Protein AF-A0A6I6AIP7-F1 (afdb_monomer)

Organism: NCBI:txid2608982

Sequence (268 aa):
MASEVETEDVTKVEAALEALTAGKLQQGERLLQEVIANTPETYENEEAKEGGVAIKFWSMNEFMHYVSWMQDQGTERAVKWIGNAYPRAYYYLGFLCVKQQQYAQAVEYLDKGRSLEPENPKFLFEKAQALIHLGNKEGALALYDQVVETGPHVSQAELAMARRGRGFVLIEMGKLDDAEAAFHASLELDPESEIALSELKYIAHLRQGGPMVEDFESVETTGPDLSSCAICGKDYEQGVMITVEGRPLTICKRCERRLTKKWWQFWK

Nearest PDB structures (foldseek):
  6fd7-assembly1_A  TM=8.992E-01  e=6.065E-05  Homo sapiens
  7x9r-assembly1_A  TM=8.022E-01  e=3.066E-04  Listeria monocytogenes
  1ihg-assembly1_A  TM=7.608E-01  e=1.982E-03  Bos taurus
  7dhg-assembly1_C  TM=5.615E-01  e=1.002E-02  Homo sapiens
  7t6d-assembly1_A  TM=3.604E-01  e=1.484E-02  Escherichia coli

Foldseek 3Di:
DLQVLLLVLLVLQVVLVVCVVVVVPVSSLVSLVVSLVSDDPDADQWADDVQFIEGEDQDPVVVVVVVVVCVVVVHDGDYHYDHDRNLSSLLVNLVSCVVVLVLVVSLVSLVVSCVNQVLDLSSLQSNLSSCVSVVNLVSSLVSLVCNVVSDPPRDLLSVLVSLQSNLVSCVVVVVLVSSLVSLVVSCVSVVPPPSSVLSNVVSVCVVVVHDDDPDSVPPPPPDQVFDQAPPPRDTDNDWDWDADPNDIGTHHPVVVVVVVVPPPPPDD

Radius of gyration: 28.37 Å; Cα contacts (8 Å, |Δi|>4): 328; chains: 1; bounding box: 84×50×64 Å

InterPro domains:
  IPR011990 Tetratricopeptide-like helical domain superfamily [G3DSA:1.25.40.10] (11-212)
  IPR011990 Tetratricopeptide-like helical domain superfamily [SSF48452] (84-205)
  IPR019734 Tetratricopeptide repeat [PS50005] (87-120)
  IPR019734 Tetratricopeptide repeat [PS50005] (160-193)
  IPR019734 Tetratricopeptide repeat [SM00028] (87-120)
  IPR019734 Tetratricopeptide repeat [SM00028] (121-154)
  IPR019734 Tetratricopeptide repeat [SM00028] (160-193)
  IPR051685 Ycf3/AcsC/BcsC/TPR Multifunctional [PTHR44943] (84-198)

pLDDT: mean 86.5, std 13.99, range [35.62, 98.62]

Structure (mmCIF, N/CA/C/O backbone):
data_AF-A0A6I6AIP7-F1
#
_entry.id   AF-A0A6I6AIP7-F1
#
loop_
_atom_site.group_PDB
_atom_site.id
_atom_site.type_symbol
_atom_site.label_atom_id
_atom_site.label_alt_id
_atom_site.label_comp_id
_atom_site.label_asym_id
_atom_site.label_entity_id
_atom_site.label_seq_id
_atom_site.pdbx_PDB_ins_code
_atom_site.Cartn_x
_atom_site.Cartn_y
_atom_site.Cartn_z
_atom_site.occupancy
_atom_site.B_iso_or_equiv
_atom_site.auth_seq_id
_atom_site.auth_comp_id
_atom_site.auth_asym_id
_atom_site.auth_atom_id
_atom_site.pdbx_PDB_model_num
ATOM 1 N N . MET A 1 1 ? -19.444 -1.923 26.062 1.00 51.06 1 MET A N 1
ATOM 2 C CA . MET A 1 1 ? -19.317 -3.221 25.364 1.00 51.06 1 MET A CA 1
ATOM 3 C C . MET A 1 1 ? -18.640 -3.080 24.002 1.00 51.06 1 MET A C 1
ATOM 5 O O . MET A 1 1 ? -17.435 -3.255 23.991 1.00 51.06 1 MET A O 1
ATOM 9 N N . ALA A 1 2 ? -19.300 -2.697 22.894 1.00 56.09 2 ALA A N 1
ATOM 10 C CA . ALA A 1 2 ? -18.638 -2.648 21.568 1.00 56.09 2 ALA A CA 1
ATOM 11 C C . ALA A 1 2 ? -17.396 -1.724 21.512 1.00 56.09 2 ALA A C 1
ATOM 13 O O . ALA A 1 2 ? -16.334 -2.141 21.066 1.00 56.09 2 ALA A O 1
ATOM 14 N N . SER A 1 3 ? -17.480 -0.519 22.087 1.00 61.38 3 SER A N 1
ATOM 15 C CA . SER A 1 3 ? -16.349 0.425 22.125 1.00 61.38 3 SER A CA 1
ATOM 16 C C . SER A 1 3 ? -15.209 0.024 23.074 1.00 61.38 3 SER A C 1
ATOM 18 O O . SER A 1 3 ? -14.098 0.526 22.943 1.00 61.38 3 SER A O 1
ATOM 20 N N . GLU A 1 4 ? -15.477 -0.826 24.071 1.00 68.75 4 GLU A N 1
ATOM 21 C CA . GLU A 1 4 ? -14.443 -1.325 24.997 1.00 68.75 4 GLU A CA 1
ATOM 22 C C . GLU A 1 4 ? -13.646 -2.460 24.352 1.00 68.75 4 GLU A C 1
ATOM 24 O O . GLU A 1 4 ? -12.425 -2.471 24.465 1.00 68.75 4 GLU A O 1
ATOM 29 N N . VAL A 1 5 ? -14.327 -3.348 23.617 1.00 72.56 5 VAL A N 1
ATOM 30 C CA . VAL A 1 5 ? -13.692 -4.424 22.840 1.00 72.56 5 VAL A CA 1
ATOM 31 C C . VAL A 1 5 ? -12.756 -3.838 21.785 1.00 72.56 5 VAL A C 1
ATOM 33 O O . VAL A 1 5 ? -11.592 -4.219 21.725 1.00 72.56 5 VAL A O 1
ATOM 36 N N . GLU A 1 6 ? -13.208 -2.835 21.028 1.00 80.62 6 GLU A N 1
ATOM 37 C CA . GLU A 1 6 ? -12.361 -2.209 20.008 1.00 80.62 6 GLU A CA 1
ATOM 38 C C . GLU A 1 6 ? -11.153 -1.480 20.623 1.00 80.62 6 GLU A C 1
ATOM 40 O O . GLU A 1 6 ? -10.069 -1.496 20.051 1.00 80.62 6 GLU A O 1
ATOM 45 N N . THR A 1 7 ? -11.278 -0.917 21.831 1.00 85.00 7 THR A N 1
ATOM 46 C CA . THR A 1 7 ? -10.133 -0.311 22.544 1.00 85.00 7 THR A CA 1
ATOM 47 C C . THR A 1 7 ? -9.079 -1.362 22.931 1.00 85.00 7 THR A C 1
ATOM 49 O O . THR A 1 7 ? -7.874 -1.114 22.822 1.00 85.00 7 THR A O 1
ATOM 52 N N . GLU A 1 8 ? -9.512 -2.551 23.361 1.00 91.31 8 GLU A N 1
ATOM 53 C CA . GLU A 1 8 ? -8.609 -3.679 23.616 1.00 91.31 8 GLU A CA 1
ATOM 54 C C . GLU A 1 8 ? -7.936 -4.156 22.320 1.00 91.31 8 GLU A C 1
ATOM 56 O O . GLU A 1 8 ? -6.722 -4.370 22.289 1.00 91.31 8 GLU A O 1
ATOM 61 N N . ASP A 1 9 ? -8.699 -4.259 21.231 1.00 95.25 9 ASP A N 1
ATOM 62 C CA . ASP A 1 9 ? -8.183 -4.663 19.925 1.00 95.25 9 ASP A CA 1
ATOM 63 C C . ASP A 1 9 ? -7.184 -3.641 19.353 1.00 95.25 9 ASP A C 1
ATOM 65 O O . ASP A 1 9 ? -6.172 -4.043 18.779 1.00 95.25 9 ASP A O 1
ATOM 69 N N . VAL A 1 10 ? -7.368 -2.334 19.588 1.00 93.31 10 VAL A N 1
ATOM 70 C CA . VAL A 1 10 ? -6.353 -1.309 19.262 1.00 93.31 10 VAL A CA 1
ATOM 71 C C . VAL A 1 10 ? -5.034 -1.606 19.972 1.00 93.31 10 VAL A C 1
ATOM 73 O O . VAL A 1 10 ? -3.976 -1.577 19.344 1.00 93.31 10 VAL A O 1
ATOM 76 N N . THR A 1 11 ? -5.097 -1.948 21.260 1.00 94.88 11 THR A N 1
ATOM 77 C CA . THR A 1 11 ? -3.902 -2.261 22.059 1.00 94.88 11 THR A CA 1
ATOM 78 C C . THR A 1 11 ? -3.220 -3.533 21.541 1.00 94.88 11 THR A C 1
ATOM 80 O O . THR A 1 11 ? -1.993 -3.606 21.475 1.00 94.88 11 THR A O 1
ATOM 83 N N . LYS A 1 12 ? -3.998 -4.534 21.104 1.00 96.81 12 LYS A N 1
ATOM 84 C CA . LYS A 1 12 ? -3.463 -5.745 20.456 1.00 96.81 12 LYS A CA 1
ATOM 85 C C . LYS A 1 12 ? -2.794 -5.444 19.121 1.00 96.81 12 LYS A C 1
ATOM 87 O O . LYS A 1 12 ? -1.742 -6.019 18.853 1.00 96.81 12 LYS A O 1
ATOM 92 N N . VAL A 1 13 ? -3.357 -4.547 18.307 1.00 97.00 13 VAL A N 1
ATOM 93 C CA . VAL A 1 13 ? -2.709 -4.094 17.066 1.00 97.00 13 VAL A CA 1
ATOM 94 C C . VAL A 1 13 ? -1.366 -3.441 17.386 1.00 97.00 13 VAL A C 1
ATOM 96 O O . VAL A 1 13 ? -0.369 -3.790 16.766 1.00 97.00 13 VAL A O 1
ATOM 99 N N . GLU A 1 14 ? -1.294 -2.550 18.375 1.00 95.50 14 GLU A N 1
ATOM 100 C CA . GLU A 1 14 ? -0.032 -1.910 18.779 1.00 95.50 14 GLU A CA 1
ATOM 101 C C . GLU A 1 14 ? 1.010 -2.935 19.250 1.00 95.50 14 GLU A C 1
ATOM 103 O O . GLU A 1 14 ? 2.129 -2.960 18.733 1.00 95.50 14 GLU A O 1
ATOM 108 N N . ALA A 1 15 ? 0.618 -3.862 20.128 1.00 97.50 15 ALA A N 1
ATOM 109 C CA . ALA A 1 15 ? 1.482 -4.951 20.580 1.00 97.50 15 ALA A CA 1
ATOM 110 C C . ALA A 1 15 ? 1.930 -5.872 19.428 1.00 97.50 15 ALA A C 1
ATOM 112 O O . ALA A 1 15 ? 3.054 -6.383 19.430 1.00 97.50 15 ALA A O 1
ATOM 113 N N . ALA A 1 16 ? 1.073 -6.085 18.424 1.00 97.56 16 ALA A N 1
ATOM 114 C CA . ALA A 1 16 ? 1.438 -6.829 17.229 1.00 97.56 16 ALA A CA 1
ATOM 115 C C . ALA A 1 16 ? 2.532 -6.105 16.439 1.00 97.56 16 ALA A C 1
ATOM 117 O O . ALA A 1 16 ? 3.516 -6.733 16.055 1.00 97.56 16 ALA A O 1
ATOM 118 N N . LEU A 1 17 ? 2.412 -4.790 16.245 1.00 94.50 17 LEU A N 1
ATOM 119 C CA . LEU A 1 17 ? 3.420 -3.989 15.545 1.00 94.50 17 LEU A CA 1
ATOM 120 C C . LEU A 1 17 ? 4.759 -3.958 16.286 1.00 94.50 17 LEU A C 1
ATOM 122 O O . LEU A 1 17 ? 5.812 -4.075 15.657 1.00 94.50 17 LEU A O 1
ATOM 126 N N . GLU A 1 18 ? 4.743 -3.875 17.614 1.00 97.00 18 GLU A N 1
ATOM 127 C CA . GLU A 1 18 ? 5.951 -4.017 18.434 1.00 97.00 18 GLU A CA 1
ATOM 128 C C . GLU A 1 18 ? 6.598 -5.399 18.262 1.00 97.00 18 GLU A C 1
ATOM 130 O O . GLU A 1 18 ? 7.815 -5.518 18.111 1.00 97.00 18 GLU A O 1
ATOM 135 N N . ALA A 1 19 ? 5.795 -6.465 18.226 1.00 96.12 19 ALA A N 1
ATOM 136 C CA . ALA A 1 19 ? 6.303 -7.808 17.976 1.00 96.12 19 ALA A CA 1
ATOM 137 C C . ALA A 1 19 ? 6.919 -7.932 16.571 1.00 96.12 19 ALA A C 1
ATOM 139 O O . ALA A 1 19 ? 8.004 -8.502 16.433 1.00 96.12 19 ALA A O 1
ATOM 140 N N . LEU A 1 20 ? 6.273 -7.370 15.543 1.00 91.94 20 LEU A N 1
ATOM 141 C CA . LEU A 1 20 ? 6.773 -7.381 14.165 1.00 91.94 20 LEU A CA 1
ATOM 142 C C . LEU A 1 20 ? 8.091 -6.607 14.027 1.00 91.94 20 LEU A C 1
ATOM 144 O O . LEU A 1 20 ? 9.026 -7.120 13.414 1.00 91.94 20 LEU A O 1
ATOM 148 N N . THR A 1 21 ? 8.208 -5.424 14.639 1.00 92.31 21 THR A N 1
ATOM 149 C CA . THR A 1 21 ? 9.461 -4.643 14.621 1.00 92.31 21 THR A CA 1
ATOM 150 C C . THR A 1 21 ? 10.587 -5.340 15.387 1.00 92.31 21 THR A C 1
ATOM 152 O O . THR A 1 21 ? 11.745 -5.258 14.986 1.00 92.31 21 THR A O 1
ATOM 155 N N . ALA A 1 22 ? 10.257 -6.114 16.424 1.00 94.38 22 ALA A N 1
ATOM 156 C CA . ALA A 1 22 ? 11.197 -6.981 17.133 1.00 94.38 22 ALA A CA 1
ATOM 157 C C . ALA A 1 22 ? 11.524 -8.300 16.394 1.00 94.38 22 ALA A C 1
ATOM 159 O O . ALA A 1 22 ? 12.192 -9.167 16.963 1.00 94.38 22 ALA A O 1
ATOM 160 N N . GLY A 1 23 ? 11.033 -8.498 15.164 1.00 92.75 23 GLY A N 1
ATOM 161 C CA . GLY A 1 23 ? 11.257 -9.707 14.362 1.00 92.75 23 GLY A CA 1
ATOM 162 C C . GLY A 1 23 ? 10.454 -10.934 14.811 1.00 92.75 23 GLY A C 1
ATOM 163 O O . GLY A 1 23 ? 10.653 -12.034 14.297 1.00 92.75 23 GLY A O 1
ATOM 164 N N . LYS A 1 24 ? 9.521 -10.781 15.756 1.00 95.19 24 LYS A N 1
ATOM 165 C CA . LYS A 1 24 ? 8.668 -11.860 16.277 1.00 95.19 24 LYS A CA 1
ATOM 166 C C . LYS A 1 24 ? 7.425 -12.031 15.399 1.00 95.19 24 LYS A C 1
ATOM 168 O O . LYS A 1 24 ? 6.298 -11.827 15.851 1.00 95.19 24 LYS A O 1
ATOM 173 N N . LEU A 1 25 ? 7.641 -12.423 14.142 1.00 93.06 25 LEU A N 1
ATOM 174 C CA . LEU A 1 25 ? 6.604 -12.466 13.100 1.00 93.06 25 LEU A CA 1
ATOM 175 C C . LEU A 1 25 ? 5.364 -13.272 13.510 1.00 93.06 25 LEU A C 1
ATOM 177 O O . LEU A 1 25 ? 4.253 -12.760 13.450 1.00 93.06 25 LEU A O 1
ATOM 181 N N . GLN A 1 26 ? 5.560 -14.486 14.028 1.00 94.75 26 GLN A N 1
ATOM 182 C CA . GLN A 1 26 ? 4.470 -15.381 14.443 1.00 94.75 26 GLN A CA 1
ATOM 183 C C . GLN A 1 26 ? 3.632 -14.803 15.591 1.00 94.75 26 GLN A C 1
ATOM 185 O O . GLN A 1 26 ? 2.420 -14.991 15.640 1.00 94.75 26 GLN A O 1
ATOM 190 N N . GLN A 1 27 ? 4.275 -14.096 16.528 1.00 96.94 27 GLN A N 1
ATOM 191 C CA . GLN A 1 27 ? 3.570 -13.452 17.633 1.00 96.94 27 GLN A CA 1
ATOM 192 C C . GLN A 1 27 ? 2.712 -12.291 17.120 1.00 96.94 27 GLN A C 1
ATOM 194 O O . GLN A 1 27 ? 1.554 -12.184 17.518 1.00 96.94 27 GLN A O 1
ATOM 199 N N . GLY A 1 28 ? 3.276 -11.448 16.248 1.00 97.19 28 GLY A N 1
ATOM 200 C CA . GLY A 1 28 ? 2.551 -10.338 15.632 1.00 97.19 28 GLY A CA 1
ATOM 201 C C . GLY A 1 28 ? 1.367 -10.827 14.802 1.00 97.19 28 GLY A C 1
ATOM 202 O O . GLY A 1 28 ? 0.249 -10.366 15.005 1.00 97.19 28 GLY A O 1
ATOM 203 N N . GLU A 1 29 ? 1.581 -11.825 13.944 1.00 97.44 29 GLU A N 1
ATOM 204 C CA . GLU A 1 29 ? 0.527 -12.426 13.122 1.00 97.44 29 GLU A CA 1
ATOM 205 C C . GLU A 1 29 ? -0.630 -12.965 13.966 1.00 97.44 29 GLU A C 1
ATOM 207 O O . GLU A 1 29 ? -1.786 -12.647 13.697 1.00 97.44 29 GLU A O 1
ATOM 212 N N . ARG A 1 30 ? -0.328 -13.724 15.029 1.00 98.25 30 ARG A N 1
ATOM 213 C CA . ARG A 1 30 ? -1.352 -14.280 15.922 1.00 98.25 30 ARG A CA 1
ATOM 214 C C . ARG A 1 30 ? -2.207 -13.184 16.560 1.00 98.25 30 ARG A C 1
ATOM 216 O O . ARG A 1 30 ? -3.425 -13.307 16.586 1.00 98.25 30 ARG A O 1
ATOM 223 N N . LEU A 1 31 ? -1.583 -12.111 17.050 1.00 98.31 31 LEU A N 1
ATOM 224 C CA . LEU A 1 31 ? -2.308 -10.985 17.648 1.00 98.31 31 LEU A CA 1
ATOM 225 C C . LEU A 1 31 ? -3.230 -10.300 16.628 1.00 98.31 31 LEU A C 1
ATOM 227 O O . LEU A 1 31 ? -4.370 -9.982 16.952 1.00 98.31 31 LEU A O 1
ATOM 231 N N . LEU A 1 32 ? -2.775 -10.121 15.386 1.00 98.38 32 LEU A N 1
ATOM 232 C CA . LEU A 1 32 ? -3.609 -9.549 14.325 1.00 98.38 32 LEU A CA 1
ATOM 233 C C . LEU A 1 32 ? -4.766 -10.486 13.940 1.00 98.38 32 LEU A C 1
ATOM 235 O O . LEU A 1 32 ? -5.872 -10.012 13.693 1.00 98.38 32 LEU A O 1
ATOM 239 N N . GLN A 1 33 ? -4.536 -11.804 13.926 1.00 98.25 33 GLN A N 1
ATOM 240 C CA . GLN A 1 33 ? -5.580 -12.809 13.693 1.00 98.25 33 GLN A CA 1
ATOM 241 C C . GLN A 1 33 ? -6.664 -12.781 14.780 1.00 98.25 33 GLN A C 1
ATOM 243 O O . GLN A 1 33 ? -7.849 -12.860 14.461 1.00 98.25 33 GLN A O 1
ATOM 248 N N . GLU A 1 34 ? -6.272 -12.623 16.048 1.00 97.88 34 GLU A N 1
ATOM 249 C CA . GLU A 1 34 ? -7.209 -12.443 17.164 1.00 97.88 34 GLU A CA 1
ATOM 250 C C . GLU A 1 34 ? -8.066 -11.180 16.978 1.00 97.88 34 GLU A C 1
ATOM 252 O O . GLU A 1 34 ? -9.276 -11.231 17.184 1.00 97.88 34 GLU A O 1
ATOM 257 N N . VAL A 1 35 ? -7.469 -10.072 16.521 1.00 97.88 35 VAL A N 1
ATOM 258 C CA . VAL A 1 35 ? -8.199 -8.820 16.258 1.00 97.88 35 VAL A CA 1
ATOM 259 C C . VAL A 1 35 ? -9.205 -8.982 15.121 1.00 97.88 35 VAL A C 1
ATOM 261 O O . VAL A 1 35 ? -10.365 -8.609 15.276 1.00 97.88 35 VAL A O 1
ATOM 264 N N . ILE A 1 36 ? -8.816 -9.564 13.979 1.00 97.38 36 ILE A N 1
ATOM 265 C CA . ILE A 1 36 ? -9.767 -9.716 12.865 1.00 97.38 36 ILE A CA 1
ATOM 266 C C . ILE A 1 36 ? -10.889 -10.713 13.182 1.00 97.38 36 ILE A C 1
ATOM 268 O O . ILE A 1 36 ? -11.978 -10.578 12.627 1.00 97.38 36 ILE A O 1
ATOM 272 N N . ALA A 1 37 ? -10.668 -11.670 14.090 1.00 96.62 37 ALA A N 1
ATOM 273 C CA . ALA A 1 37 ? -11.719 -12.567 14.571 1.00 96.62 37 ALA A CA 1
ATOM 274 C C . ALA A 1 37 ? -12.807 -11.825 15.370 1.00 96.62 37 ALA A C 1
ATOM 276 O O . ALA A 1 37 ? -13.944 -12.291 15.421 1.00 96.62 37 ALA A O 1
ATOM 277 N N . ASN A 1 38 ? -12.474 -10.658 15.930 1.00 95.44 38 ASN A N 1
ATOM 278 C CA . ASN A 1 38 ? -13.399 -9.770 16.631 1.00 95.44 38 ASN A CA 1
ATOM 279 C C . ASN A 1 38 ? -14.050 -8.723 15.710 1.00 95.44 38 ASN A C 1
ATOM 281 O O . ASN A 1 38 ? -14.807 -7.887 16.202 1.00 95.44 38 ASN A O 1
ATOM 285 N N . THR A 1 39 ? -13.777 -8.743 14.395 1.00 94.81 39 THR A N 1
ATOM 286 C CA . THR A 1 39 ? -14.377 -7.778 13.455 1.00 94.81 39 THR A CA 1
ATOM 287 C C . THR A 1 39 ? -15.907 -7.867 13.542 1.00 94.81 39 THR A C 1
ATOM 289 O O . THR A 1 39 ? -16.455 -8.957 13.342 1.00 94.81 39 THR A O 1
ATOM 292 N N . PRO A 1 40 ? -16.619 -6.761 13.822 1.00 91.38 40 PRO A N 1
ATOM 293 C CA . PRO A 1 40 ? -18.071 -6.781 13.918 1.00 91.38 40 PRO A CA 1
ATOM 294 C C . PRO A 1 40 ? -18.710 -7.047 12.549 1.00 91.38 40 PRO A C 1
ATOM 296 O O . PRO A 1 40 ? -18.167 -6.672 11.512 1.00 91.38 40 PRO A O 1
ATOM 299 N N . GLU A 1 41 ? -19.895 -7.664 12.547 1.00 88.38 41 GLU A N 1
ATOM 300 C CA . GLU A 1 41 ? -20.664 -7.927 11.318 1.00 88.38 41 GLU A CA 1
ATOM 301 C C . GLU A 1 41 ? -21.031 -6.627 10.584 1.00 88.38 41 GLU A C 1
ATOM 303 O O . GLU A 1 41 ? -20.989 -6.558 9.358 1.00 88.38 41 GLU A O 1
ATOM 308 N N . THR A 1 42 ? -21.335 -5.577 11.349 1.00 89.00 42 THR A N 1
ATOM 309 C CA . THR A 1 42 ? -21.530 -4.212 10.857 1.00 89.00 42 THR A CA 1
ATOM 310 C C . THR A 1 42 ? -20.415 -3.324 11.391 1.00 89.00 42 THR A C 1
ATOM 312 O O . THR A 1 42 ? -20.272 -3.178 12.607 1.00 89.00 42 THR A O 1
ATOM 315 N N . TYR A 1 43 ? -19.644 -2.717 10.492 1.00 89.75 43 TYR A N 1
ATOM 316 C CA . TYR A 1 43 ? -18.554 -1.814 10.836 1.00 89.75 43 TYR A CA 1
ATOM 317 C C . TYR A 1 43 ? -18.865 -0.397 10.354 1.00 89.75 43 TYR A C 1
ATOM 319 O O . TYR A 1 43 ? -19.165 -0.184 9.181 1.00 89.75 43 TYR A O 1
ATOM 327 N N . GLU A 1 44 ? -18.763 0.565 11.267 1.00 88.69 44 GLU A N 1
ATOM 328 C CA . GLU A 1 44 ? -18.896 1.991 10.980 1.00 88.69 44 GLU A CA 1
ATOM 329 C C . GLU A 1 44 ? -17.617 2.708 11.423 1.00 88.69 44 GLU A C 1
ATOM 331 O O . GLU A 1 44 ? -17.116 2.484 12.532 1.00 88.69 44 GLU A O 1
ATOM 336 N N . ASN A 1 45 ? -17.081 3.564 10.547 1.00 88.00 45 ASN A N 1
ATOM 337 C CA . ASN A 1 45 ? -15.889 4.367 10.836 1.00 88.00 45 ASN A CA 1
ATOM 338 C C . ASN A 1 45 ? -16.196 5.550 11.777 1.00 88.00 45 ASN A C 1
ATOM 340 O O . ASN A 1 45 ? -15.321 6.061 12.478 1.00 88.00 45 ASN A O 1
ATOM 344 N N . GLU A 1 46 ? -17.459 5.971 11.804 1.00 88.81 46 GLU A N 1
ATOM 345 C CA . GLU A 1 46 ? -17.976 7.042 12.643 1.00 88.81 46 GLU A CA 1
ATOM 346 C C . GLU A 1 46 ? -19.157 6.529 13.467 1.00 88.81 46 GLU A C 1
ATOM 348 O O . GLU A 1 46 ? -20.094 5.954 12.928 1.00 88.81 46 GLU A O 1
ATOM 353 N N . GLU A 1 47 ? -19.136 6.789 14.772 1.00 88.00 47 GLU A N 1
ATOM 354 C CA . GLU A 1 47 ? -20.204 6.422 15.697 1.00 88.00 47 GLU A CA 1
ATOM 355 C C . GLU A 1 47 ? -20.771 7.667 16.386 1.00 88.00 47 GLU A C 1
ATOM 357 O O . GLU A 1 47 ? -20.035 8.462 16.985 1.00 88.00 47 GLU A O 1
ATOM 362 N N . ALA A 1 48 ? -22.099 7.803 16.398 1.00 86.69 48 ALA A N 1
ATOM 363 C CA . ALA A 1 48 ? -22.770 8.834 17.182 1.00 86.69 48 ALA A CA 1
ATOM 364 C C . ALA A 1 48 ? -22.514 8.642 18.689 1.00 86.69 48 ALA A C 1
ATOM 366 O O . ALA A 1 48 ? -22.658 7.540 19.227 1.00 86.69 48 ALA A O 1
ATOM 367 N N . LYS A 1 49 ? -22.157 9.724 19.392 1.00 83.12 49 LYS A N 1
ATOM 368 C CA . LYS A 1 49 ? -21.995 9.749 20.855 1.00 83.12 49 LYS A CA 1
ATOM 369 C C . LYS A 1 49 ? -22.733 10.952 21.441 1.00 83.12 49 LYS A C 1
ATOM 371 O O . LYS A 1 49 ? -23.056 11.910 20.743 1.00 83.12 49 LYS A O 1
ATOM 376 N N . GLU A 1 50 ? -23.009 10.916 22.739 1.00 81.25 50 GLU A N 1
ATOM 377 C CA . GLU A 1 50 ? -23.653 12.044 23.413 1.00 81.25 50 GLU A CA 1
ATOM 378 C C . GLU A 1 50 ? -22.765 13.298 23.312 1.00 81.25 50 GLU A C 1
ATOM 380 O O . GLU A 1 50 ? -21.612 13.292 23.741 1.00 81.25 50 GLU A O 1
ATOM 385 N N . GLY A 1 51 ? -23.288 14.356 22.683 1.00 82.44 51 GLY A N 1
ATOM 386 C CA . GLY A 1 51 ? -22.578 15.623 22.488 1.00 82.44 51 GLY A CA 1
ATOM 387 C C . GLY A 1 51 ? -21.591 15.671 21.314 1.00 82.44 51 GLY A C 1
ATOM 388 O O . GLY A 1 51 ? -20.908 16.681 21.178 1.00 82.44 51 GLY A O 1
ATOM 389 N N . GLY A 1 52 ? -21.505 14.642 20.459 1.00 88.38 52 GLY A N 1
ATOM 390 C CA . GLY A 1 52 ? -20.577 14.635 19.324 1.00 88.38 52 GLY A CA 1
ATOM 391 C C . GLY A 1 52 ? -20.506 13.301 18.585 1.00 88.38 52 GLY A C 1
ATOM 392 O O . GLY A 1 52 ? -21.498 12.586 18.457 1.00 88.38 52 GLY A O 1
ATOM 393 N N . VAL A 1 53 ? -19.316 12.953 18.102 1.00 90.62 53 VAL A N 1
ATOM 394 C CA . VAL A 1 53 ? -19.038 11.646 17.492 1.00 90.62 53 VAL A CA 1
ATOM 395 C C . VAL A 1 53 ? -17.720 11.068 17.937 1.00 90.62 53 VAL A C 1
ATOM 397 O O . VAL A 1 53 ? -16.814 11.788 18.350 1.00 90.62 53 VAL A O 1
ATOM 400 N N . ALA A 1 54 ? -17.613 9.754 17.815 1.00 89.25 54 ALA A N 1
ATOM 401 C CA . ALA A 1 54 ? -16.337 9.080 17.790 1.00 89.25 54 ALA A CA 1
ATOM 402 C C . ALA A 1 54 ? -15.980 8.721 16.347 1.00 89.25 54 ALA A C 1
ATOM 404 O O . ALA A 1 54 ? -16.798 8.122 15.657 1.00 89.25 54 ALA A O 1
ATOM 405 N N . ILE A 1 55 ? -14.779 9.086 15.906 1.00 89.88 55 ILE A N 1
ATOM 406 C CA . ILE A 1 55 ? -14.269 8.732 14.577 1.00 89.88 55 ILE A CA 1
ATOM 407 C C . ILE A 1 55 ? -12.995 7.918 14.760 1.00 89.88 55 ILE A C 1
ATOM 409 O O . ILE A 1 55 ? -12.158 8.224 15.624 1.00 89.88 55 ILE A O 1
ATOM 413 N N . LYS A 1 56 ? -12.882 6.855 13.969 1.00 91.25 56 LYS A N 1
ATOM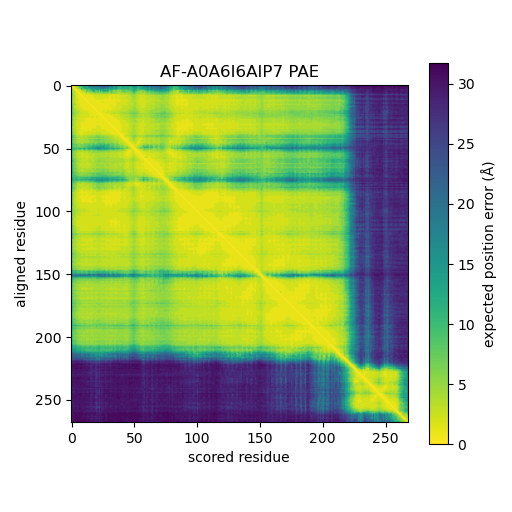 414 C CA . LYS A 1 56 ? -11.768 5.919 14.018 1.00 91.25 56 LYS A CA 1
ATOM 415 C C . LYS A 1 56 ? -10.669 6.397 13.072 1.00 91.25 56 LYS A C 1
ATOM 417 O O . LYS A 1 56 ? -10.922 6.689 11.912 1.00 91.25 56 LYS A O 1
ATOM 422 N N . PHE A 1 57 ? -9.448 6.491 13.589 1.00 89.38 57 PHE A N 1
ATOM 423 C CA . PHE A 1 57 ? -8.269 6.931 12.839 1.00 89.38 57 PHE A CA 1
ATOM 424 C C . PHE A 1 57 ? -7.116 5.950 13.037 1.00 89.38 57 PHE A C 1
ATOM 426 O O . PHE A 1 57 ? -6.987 5.318 14.093 1.00 89.38 57 PHE A O 1
ATOM 433 N N . TRP A 1 58 ? -6.232 5.843 12.048 1.00 88.81 58 TRP A N 1
ATOM 434 C CA . TRP A 1 58 ? -5.072 4.955 12.119 1.00 88.81 58 TRP A CA 1
ATOM 435 C C . TRP A 1 58 ? -3.976 5.498 13.019 1.00 88.81 58 TRP A C 1
ATOM 437 O O . TRP A 1 58 ? -3.182 4.733 13.571 1.00 88.81 58 TRP A O 1
ATOM 447 N N . SER A 1 59 ? -3.919 6.821 13.152 1.00 84.88 59 SER A N 1
ATOM 448 C CA . SER A 1 59 ? -2.906 7.512 13.934 1.00 84.88 59 SER A CA 1
ATOM 449 C C . SER A 1 59 ? -3.419 8.838 14.481 1.00 84.88 59 SER A C 1
ATOM 451 O O . SER A 1 59 ? -4.341 9.445 13.937 1.00 84.88 59 SER A O 1
ATOM 453 N N . MET A 1 60 ? -2.741 9.334 15.516 1.00 83.94 60 MET A N 1
ATOM 454 C CA . MET A 1 60 ? -2.951 10.696 16.008 1.00 83.94 60 MET A CA 1
ATOM 455 C C . MET A 1 60 ? -2.719 11.739 14.905 1.00 83.94 60 MET A C 1
ATOM 457 O O . MET A 1 60 ? -3.430 12.731 14.848 1.00 83.94 60 MET A O 1
ATOM 461 N N . ASN A 1 61 ? -1.747 11.523 14.013 1.00 83.62 61 ASN A N 1
ATOM 462 C CA . ASN A 1 61 ? -1.449 12.475 12.945 1.00 83.62 61 ASN A CA 1
ATOM 463 C C . ASN A 1 61 ? -2.647 12.670 12.004 1.00 83.62 61 ASN A C 1
ATOM 465 O O . ASN A 1 61 ? -3.020 13.795 11.692 1.00 83.62 61 ASN A O 1
ATOM 469 N N . GLU A 1 62 ? -3.286 11.572 11.605 1.00 83.56 62 GLU A N 1
ATOM 470 C CA . GLU A 1 62 ? -4.495 11.596 10.779 1.00 83.56 62 GLU A CA 1
ATOM 471 C C . GLU A 1 62 ? -5.650 12.325 11.480 1.00 83.56 62 GLU A C 1
ATOM 473 O O . GLU A 1 62 ? -6.280 13.200 10.887 1.00 83.56 62 GLU A O 1
ATOM 478 N N . PHE A 1 63 ? -5.852 12.055 12.775 1.00 87.56 63 PHE A N 1
ATOM 479 C CA . PHE A 1 63 ? -6.827 12.784 13.585 1.00 87.56 63 PHE A CA 1
ATOM 480 C C . PHE A 1 63 ? -6.533 14.293 13.621 1.00 87.56 63 PHE A C 1
ATOM 482 O O . PHE A 1 63 ? -7.443 15.103 13.453 1.00 87.56 63 PHE A O 1
ATOM 489 N N . MET A 1 64 ? -5.268 14.690 13.787 1.00 86.19 64 MET A N 1
ATOM 490 C CA . MET A 1 64 ? -4.878 16.104 13.796 1.00 86.19 64 MET A CA 1
ATOM 491 C C . MET A 1 64 ? -5.124 16.783 12.442 1.00 86.19 64 MET A C 1
AT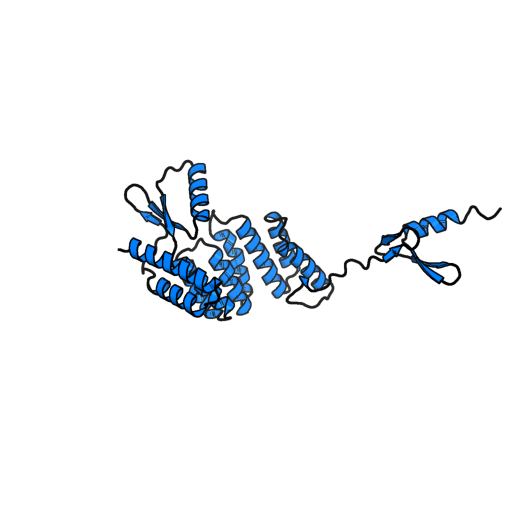OM 493 O O . MET A 1 64 ? -5.600 17.919 12.416 1.00 86.19 64 MET A O 1
ATOM 497 N N . HIS A 1 65 ? -4.862 16.100 11.323 1.00 82.44 65 HIS A N 1
ATOM 498 C CA . HIS A 1 65 ? -5.201 16.613 9.992 1.00 82.44 65 HIS A CA 1
ATOM 499 C C . HIS A 1 65 ? -6.708 16.791 9.816 1.00 82.44 65 HIS A C 1
ATOM 501 O O . HIS A 1 65 ? -7.145 17.826 9.315 1.00 82.44 65 HIS A O 1
ATOM 507 N N . TYR A 1 66 ? -7.502 15.825 10.276 1.00 84.69 66 TYR A N 1
ATOM 508 C CA . TYR A 1 66 ? -8.956 15.917 10.242 1.00 84.69 66 TYR A CA 1
ATOM 509 C C . TYR A 1 66 ? -9.480 17.101 11.075 1.00 84.69 66 TYR A C 1
ATOM 511 O O . TYR A 1 66 ? -10.315 17.870 10.600 1.00 84.69 66 TYR A O 1
ATOM 519 N N . VAL A 1 67 ? -8.943 17.314 12.283 1.00 86.31 67 VAL A N 1
ATOM 520 C CA . VAL A 1 67 ? -9.293 18.471 13.126 1.00 86.31 67 VAL A CA 1
ATOM 521 C C . VAL A 1 67 ? -8.908 19.794 12.455 1.00 86.31 67 VAL A C 1
ATOM 523 O O . VAL A 1 67 ? -9.706 20.729 12.475 1.00 86.31 67 VAL A O 1
ATOM 526 N N . SER A 1 68 ? -7.728 19.877 11.832 1.00 85.81 68 SER A N 1
ATOM 527 C CA . SER A 1 68 ? -7.305 21.065 11.072 1.00 85.81 68 SER A CA 1
ATOM 528 C C . SER A 1 68 ? -8.257 21.353 9.911 1.00 85.81 68 SER A C 1
ATOM 530 O O . SER A 1 68 ? -8.728 22.477 9.766 1.00 85.81 68 SER A O 1
ATOM 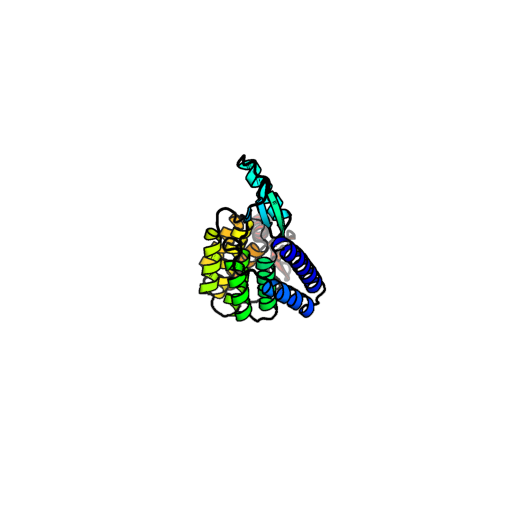532 N N . TRP A 1 69 ? -8.594 20.331 9.120 1.00 85.81 69 TRP A N 1
ATOM 533 C CA . TRP A 1 69 ? -9.543 20.462 8.016 1.00 85.81 69 TRP A CA 1
ATOM 534 C C . TRP A 1 69 ? -10.915 20.945 8.506 1.00 85.81 69 TRP A C 1
ATOM 536 O O . TRP A 1 69 ? -11.481 21.867 7.924 1.00 85.81 69 TRP A O 1
ATOM 546 N N . MET A 1 70 ? -11.434 20.389 9.606 1.00 87.12 70 MET A N 1
ATOM 547 C CA . MET A 1 70 ? -12.703 20.841 10.184 1.00 87.12 70 MET A CA 1
ATOM 548 C C . MET A 1 70 ? -12.679 22.323 10.574 1.00 87.12 70 MET A C 1
ATOM 550 O O . MET A 1 70 ? -13.659 23.031 10.334 1.00 87.12 70 MET A O 1
ATOM 554 N N . GLN A 1 71 ? -11.575 22.785 11.171 1.00 85.81 71 GLN A N 1
ATOM 555 C CA . GLN A 1 71 ? -11.392 24.188 11.544 1.00 85.81 71 GLN A CA 1
ATOM 556 C C . GLN A 1 71 ? -11.398 25.094 10.309 1.00 85.81 71 GLN A C 1
ATOM 558 O O . GLN A 1 71 ? -12.094 26.108 10.311 1.00 85.81 71 GLN A O 1
ATOM 563 N N . ASP A 1 72 ? -10.708 24.695 9.237 1.00 87.56 72 ASP A N 1
ATOM 564 C CA . ASP A 1 72 ? -10.677 25.438 7.971 1.00 87.56 72 ASP A CA 1
ATOM 565 C C . ASP A 1 72 ? -12.062 25.528 7.311 1.00 87.56 72 ASP A C 1
ATOM 567 O O . ASP A 1 72 ? -12.404 26.543 6.705 1.00 87.56 72 ASP A O 1
ATOM 571 N N . GLN A 1 73 ? -12.891 24.488 7.462 1.00 86.69 73 GLN A N 1
ATOM 572 C CA . GLN A 1 73 ? -14.283 24.486 6.997 1.00 86.69 73 GLN A CA 1
ATOM 573 C C . GLN A 1 73 ? -15.245 25.244 7.933 1.00 86.69 73 GLN A C 1
ATOM 575 O O . GLN A 1 73 ? -16.440 25.320 7.646 1.00 86.69 73 GLN A O 1
ATOM 580 N N . GLY A 1 74 ? -14.774 25.769 9.071 1.00 87.88 74 GLY A N 1
ATOM 581 C CA . GLY A 1 74 ? -15.623 26.411 10.080 1.00 87.88 74 GLY A CA 1
ATOM 582 C C . GLY A 1 74 ? -16.629 25.454 10.732 1.00 87.88 74 GLY A C 1
ATOM 583 O O . GLY A 1 74 ? -17.693 25.883 11.175 1.00 87.88 74 GLY A O 1
ATOM 584 N N . THR A 1 75 ? -16.329 24.152 10.754 1.00 84.12 75 THR A N 1
ATOM 585 C CA . THR A 1 75 ? -17.212 23.128 11.322 1.00 84.12 75 THR A CA 1
ATOM 586 C C . THR A 1 75 ? -16.897 22.921 12.800 1.00 84.12 75 THR A C 1
ATOM 588 O O . THR A 1 75 ? -15.826 22.436 13.159 1.00 84.12 75 THR A O 1
ATOM 591 N N . GLU A 1 76 ? -17.858 23.220 13.673 1.00 79.44 76 GLU A N 1
ATOM 592 C CA . GLU A 1 76 ? -17.753 22.952 15.109 1.00 79.44 76 GLU A CA 1
ATOM 593 C C . GLU A 1 76 ? -18.482 21.652 15.460 1.00 79.44 76 GLU A C 1
ATOM 595 O O . GLU A 1 76 ? -19.707 21.599 15.581 1.00 79.44 76 GLU A O 1
ATOM 600 N N . ARG A 1 77 ? -17.713 20.572 15.618 1.00 86.25 77 ARG A N 1
ATOM 601 C CA . ARG A 1 77 ? -18.209 19.262 16.054 1.00 86.25 77 ARG A CA 1
ATOM 602 C C . ARG A 1 77 ? -17.266 18.685 17.102 1.00 86.25 77 ARG A C 1
ATOM 604 O O . ARG A 1 77 ? -16.056 18.668 16.899 1.00 86.25 77 ARG A O 1
ATOM 611 N N . ALA A 1 78 ? -17.802 18.180 18.212 1.00 87.25 78 ALA A N 1
ATOM 612 C CA . ALA A 1 78 ? -16.985 17.451 19.176 1.00 87.25 78 ALA A CA 1
ATOM 613 C C . ALA A 1 78 ? -16.644 16.063 18.614 1.00 87.25 78 ALA A C 1
ATOM 615 O O . ALA A 1 78 ? -17.541 15.271 18.313 1.00 87.25 78 ALA A O 1
ATOM 616 N N . VAL A 1 79 ? -15.351 15.782 18.460 1.00 89.50 79 VAL A N 1
ATOM 617 C CA . VAL A 1 79 ? -14.851 14.536 17.872 1.00 89.50 79 VAL A CA 1
ATOM 618 C C . VAL A 1 79 ? -13.940 13.851 18.875 1.00 89.50 79 VAL A C 1
ATOM 620 O O . VAL A 1 79 ? -12.947 14.418 19.331 1.00 89.50 79 VAL A O 1
ATOM 623 N N . LYS A 1 80 ? -14.283 12.612 19.215 1.00 87.62 80 LYS A N 1
ATOM 624 C CA . LYS A 1 80 ? -13.456 11.717 20.014 1.00 87.62 80 LYS A CA 1
ATOM 625 C C . LYS A 1 80 ? -12.682 10.794 19.080 1.00 87.62 80 LYS A C 1
ATOM 627 O O . LYS A 1 80 ? -13.279 10.036 18.323 1.00 87.62 80 LYS A O 1
ATOM 632 N N . TRP A 1 81 ? -11.361 10.825 19.174 1.00 88.19 81 TRP A N 1
ATOM 633 C CA . TRP A 1 81 ? -10.510 9.865 18.480 1.00 88.19 81 TRP A CA 1
ATOM 634 C C . TRP A 1 81 ? -10.646 8.463 19.091 1.00 88.19 81 TRP A C 1
ATOM 636 O O . TRP A 1 81 ? -10.584 8.297 20.313 1.00 88.19 81 TRP A O 1
ATOM 646 N N . ILE A 1 82 ? -10.814 7.464 18.224 1.00 87.38 82 ILE A N 1
ATOM 647 C CA . ILE A 1 82 ? -10.650 6.038 18.524 1.00 87.38 82 ILE A CA 1
ATOM 648 C C . ILE A 1 82 ? -9.609 5.459 17.553 1.00 87.38 82 ILE A C 1
ATOM 650 O O . ILE A 1 82 ? -9.532 5.872 16.398 1.00 87.38 82 ILE A O 1
ATOM 654 N N . GLY A 1 83 ? -8.777 4.522 18.007 1.00 88.06 83 GLY A N 1
ATOM 655 C CA . GLY A 1 83 ? -7.864 3.810 17.112 1.00 88.06 83 GLY A CA 1
ATOM 656 C C . GLY A 1 83 ? -8.627 2.858 16.188 1.00 88.06 83 GLY A C 1
ATOM 657 O O . GLY A 1 83 ? -9.505 2.131 16.641 1.00 88.06 83 GLY A O 1
ATOM 658 N N . ASN A 1 84 ? -8.288 2.836 14.900 1.00 92.38 84 ASN A N 1
ATOM 659 C CA . ASN A 1 84 ? -9.002 1.995 13.945 1.00 92.38 84 ASN A CA 1
ATOM 660 C C . ASN A 1 84 ? -8.462 0.552 13.891 1.00 92.38 84 ASN A C 1
ATOM 662 O O . ASN A 1 84 ? -7.602 0.245 13.070 1.00 92.38 84 ASN A O 1
ATOM 666 N N . ALA A 1 85 ? -8.903 -0.333 14.789 1.00 95.19 85 ALA A N 1
ATOM 667 C CA . ALA A 1 85 ? -8.272 -1.646 14.967 1.00 95.19 85 ALA A CA 1
ATOM 668 C C . ALA A 1 85 ? -8.414 -2.583 13.754 1.00 95.19 85 ALA A C 1
ATOM 670 O O . ALA A 1 85 ? -7.416 -3.126 13.276 1.00 95.19 85 ALA A O 1
ATOM 671 N N . TYR A 1 86 ? -9.634 -2.786 13.251 1.00 96.00 86 TYR A N 1
ATOM 672 C CA . TYR A 1 86 ? -9.915 -3.870 12.301 1.00 96.00 86 TYR A CA 1
ATOM 673 C C . TYR A 1 86 ? -9.303 -3.652 10.909 1.00 96.00 86 TYR A C 1
ATOM 675 O O . TYR A 1 86 ? -8.576 -4.536 10.446 1.00 96.00 86 TYR A O 1
ATOM 683 N N . PRO A 1 87 ? -9.487 -2.496 10.243 1.00 95.81 87 PRO A N 1
ATOM 684 C CA . PRO A 1 87 ? -8.849 -2.223 8.957 1.00 95.81 87 PRO A CA 1
ATOM 685 C C . PRO A 1 87 ? -7.320 -2.240 9.064 1.00 95.81 87 PRO A C 1
ATOM 687 O O . PRO A 1 87 ? -6.657 -2.826 8.206 1.00 95.81 87 PRO A O 1
ATOM 690 N N . ARG A 1 88 ? -6.751 -1.702 10.159 1.00 96.00 88 ARG A N 1
ATOM 691 C CA . ARG A 1 88 ? -5.309 -1.805 10.443 1.00 96.00 88 ARG A CA 1
ATOM 692 C C . ARG A 1 88 ? -4.868 -3.261 10.523 1.00 96.00 88 ARG A C 1
ATOM 694 O O . ARG A 1 88 ? -3.871 -3.624 9.906 1.00 96.00 88 ARG A O 1
ATOM 701 N N . ALA A 1 89 ? -5.592 -4.101 11.260 1.00 97.88 89 ALA A N 1
ATOM 702 C CA . ALA A 1 89 ? -5.232 -5.505 11.413 1.00 97.88 89 ALA A CA 1
ATOM 703 C C . ALA A 1 89 ? -5.242 -6.253 10.072 1.00 97.88 89 ALA A C 1
ATOM 705 O O . ALA A 1 89 ? -4.277 -6.949 9.751 1.00 97.88 89 ALA A O 1
ATOM 706 N N . TYR A 1 90 ? -6.274 -6.033 9.252 1.00 98.56 90 TYR A N 1
ATOM 707 C CA . TYR A 1 90 ? -6.340 -6.554 7.886 1.00 98.56 90 TYR A CA 1
ATOM 708 C C . TYR A 1 90 ? -5.177 -6.071 7.014 1.00 98.56 90 TYR A C 1
ATOM 710 O O . TYR A 1 90 ? -4.554 -6.875 6.323 1.00 98.56 90 TYR A O 1
ATOM 718 N N . TYR A 1 91 ? -4.839 -4.783 7.078 1.00 98.12 91 TYR A N 1
ATOM 719 C CA . TYR A 1 91 ? -3.709 -4.222 6.342 1.00 98.12 91 TYR A CA 1
ATOM 720 C C . TYR A 1 91 ? -2.383 -4.876 6.727 1.00 98.12 91 TYR A C 1
ATOM 722 O O . TYR A 1 91 ? -1.638 -5.311 5.852 1.00 98.12 91 TYR A O 1
ATOM 730 N N . TYR A 1 92 ? -2.090 -4.988 8.025 1.00 97.56 92 TYR A N 1
ATOM 731 C CA . TYR A 1 92 ? -0.822 -5.554 8.481 1.00 97.56 92 TYR A CA 1
ATOM 732 C C . TYR A 1 92 ? -0.714 -7.056 8.214 1.00 97.56 92 TYR A C 1
ATOM 734 O O . TYR A 1 92 ? 0.379 -7.527 7.903 1.00 97.56 92 TYR A O 1
ATOM 742 N N . LEU A 1 93 ? -1.823 -7.802 8.266 1.00 98.50 93 LEU A N 1
ATOM 743 C CA . LEU A 1 93 ? -1.851 -9.191 7.800 1.00 98.50 93 LEU A CA 1
ATOM 744 C C . LEU A 1 93 ? -1.590 -9.278 6.294 1.00 98.50 93 LEU A C 1
ATOM 746 O O . LEU A 1 93 ? -0.769 -10.085 5.870 1.00 98.50 93 LEU A O 1
ATOM 750 N N . GLY A 1 94 ? -2.216 -8.408 5.497 1.00 97.75 94 GLY A N 1
ATOM 751 C CA . GLY A 1 94 ? -1.956 -8.302 4.062 1.00 97.75 94 GLY A CA 1
ATOM 752 C C . GLY A 1 94 ? -0.482 -8.033 3.755 1.00 97.75 94 GLY A C 1
ATOM 753 O O . GLY A 1 94 ? 0.147 -8.785 3.011 1.00 97.75 94 GLY A O 1
ATOM 754 N N . PHE A 1 95 ? 0.096 -7.019 4.398 1.00 94.75 95 PHE A N 1
ATOM 755 C CA . PHE A 1 95 ? 1.513 -6.669 4.289 1.00 94.75 95 PHE A CA 1
ATOM 756 C C . PHE A 1 95 ? 2.432 -7.831 4.694 1.00 94.75 95 PHE A C 1
ATOM 758 O O . PHE A 1 95 ? 3.406 -8.142 4.004 1.00 94.75 95 PHE A O 1
ATOM 765 N N . LEU A 1 96 ? 2.120 -8.510 5.800 1.00 95.25 96 LEU A N 1
ATOM 766 C CA . LEU A 1 96 ? 2.888 -9.660 6.260 1.00 95.25 96 LEU A CA 1
ATOM 767 C C . LEU A 1 96 ? 2.813 -10.822 5.256 1.00 95.25 96 LEU A C 1
ATOM 769 O O . LEU A 1 96 ? 3.837 -11.438 4.967 1.00 95.25 96 LEU A O 1
ATOM 773 N N . CYS A 1 97 ? 1.640 -11.093 4.681 1.00 96.94 97 CYS A N 1
ATOM 774 C CA . CYS A 1 97 ? 1.485 -12.088 3.623 1.00 96.94 97 CYS A CA 1
ATOM 775 C C . CYS A 1 97 ? 2.306 -11.726 2.376 1.00 96.94 97 CYS A C 1
ATOM 777 O O . CYS A 1 97 ? 2.955 -12.610 1.823 1.00 96.94 97 CYS A O 1
ATOM 779 N N . VAL A 1 98 ? 2.377 -10.449 1.968 1.00 93.19 98 VAL A N 1
ATOM 780 C CA . VAL A 1 98 ? 3.278 -10.006 0.879 1.00 93.19 98 VAL A CA 1
ATOM 781 C C . VAL A 1 98 ? 4.736 -10.324 1.218 1.00 93.19 98 VAL A C 1
ATOM 783 O O . VAL A 1 98 ? 5.438 -10.923 0.403 1.00 93.19 98 VAL A O 1
ATOM 786 N N . LYS A 1 99 ? 5.191 -10.009 2.440 1.00 91.25 99 LYS A N 1
ATOM 787 C CA . LYS A 1 99 ? 6.558 -10.329 2.898 1.00 91.25 99 LYS A CA 1
ATOM 788 C C . LYS A 1 99 ? 6.846 -11.832 2.924 1.00 91.25 99 LYS A C 1
ATOM 790 O O . LYS A 1 99 ? 7.972 -12.235 2.645 1.00 91.25 99 LYS A O 1
ATOM 795 N N . GLN A 1 100 ? 5.843 -12.651 3.229 1.00 94.00 100 GLN A N 1
ATOM 796 C CA . GLN A 1 100 ? 5.924 -14.115 3.216 1.00 94.00 100 GLN A CA 1
ATOM 797 C C . GLN A 1 100 ? 5.659 -14.730 1.829 1.00 94.00 100 GLN A C 1
ATOM 799 O O . GLN A 1 100 ? 5.602 -15.951 1.710 1.00 94.00 100 GLN A O 1
ATOM 804 N N . GLN A 1 101 ? 5.500 -13.910 0.782 1.00 95.88 101 GLN A N 1
ATOM 805 C CA . GLN A 1 101 ? 5.179 -14.332 -0.591 1.00 95.88 101 GLN A CA 1
ATOM 806 C C . GLN A 1 101 ? 3.834 -15.076 -0.728 1.00 95.88 101 GLN A C 1
ATOM 808 O O . GLN A 1 101 ? 3.570 -15.775 -1.706 1.00 95.88 101 GLN A O 1
ATOM 813 N N . GLN A 1 102 ? 2.937 -14.904 0.241 1.00 97.69 102 GLN A N 1
ATOM 814 C CA . GLN A 1 102 ? 1.577 -15.441 0.256 1.00 97.69 102 GLN A CA 1
ATOM 815 C C . GLN A 1 102 ? 0.613 -14.465 -0.430 1.00 97.69 102 GLN A C 1
ATOM 817 O O . GLN A 1 102 ? -0.335 -13.955 0.167 1.00 97.69 102 GLN A O 1
ATOM 822 N N . TYR A 1 103 ? 0.863 -14.166 -1.703 1.00 97.94 103 TYR A N 1
ATOM 823 C CA . TYR A 1 103 ? 0.213 -13.045 -2.386 1.00 97.94 103 TYR A CA 1
ATOM 824 C C . TYR A 1 103 ? -1.309 -13.187 -2.524 1.00 97.94 103 TYR A C 1
ATOM 826 O O . TYR A 1 103 ? -2.030 -12.207 -2.368 1.00 97.94 103 TYR A O 1
ATOM 834 N N . ALA A 1 104 ? -1.825 -14.398 -2.763 1.00 98.25 104 ALA A N 1
ATOM 835 C CA . ALA A 1 104 ? -3.271 -14.622 -2.854 1.00 98.25 104 ALA A CA 1
ATOM 836 C C . ALA A 1 104 ? -3.982 -14.316 -1.524 1.00 98.25 104 ALA A C 1
ATOM 838 O O . ALA A 1 104 ? -4.993 -13.619 -1.502 1.00 98.25 104 ALA A O 1
ATOM 839 N N . GLN A 1 105 ? -3.403 -14.763 -0.408 1.00 98.12 105 GLN A N 1
ATOM 840 C CA . GLN A 1 105 ? -3.923 -14.479 0.929 1.00 98.12 105 GLN A CA 1
ATOM 841 C C . GLN A 1 105 ? -3.786 -12.991 1.284 1.00 98.12 105 GLN A C 1
ATOM 843 O O . GLN A 1 105 ? -4.682 -12.424 1.909 1.00 98.12 105 GLN A O 1
ATOM 848 N N . ALA A 1 106 ? -2.706 -12.335 0.840 1.00 98.38 106 ALA A N 1
ATOM 849 C CA . ALA A 1 106 ? -2.556 -10.892 0.996 1.00 98.38 106 ALA A CA 1
ATOM 850 C C . ALA A 1 106 ? -3.725 -10.138 0.349 1.00 98.38 106 ALA A C 1
ATOM 852 O O . ALA A 1 106 ? -4.322 -9.276 0.990 1.00 98.38 106 ALA A O 1
ATOM 853 N N . VAL A 1 107 ? -4.099 -10.504 -0.884 1.00 98.62 107 VAL A N 1
ATOM 854 C CA . VAL A 1 107 ? -5.245 -9.907 -1.586 1.00 98.62 107 VAL A CA 1
ATOM 855 C C . VAL A 1 107 ? -6.539 -10.079 -0.785 1.00 98.62 107 VAL A C 1
ATOM 857 O O . VAL A 1 107 ? -7.270 -9.106 -0.627 1.00 98.62 107 VAL A O 1
ATOM 860 N N . GLU A 1 108 ? -6.801 -11.266 -0.229 1.00 98.44 108 GLU A N 1
ATOM 861 C CA . GLU A 1 108 ? -8.006 -11.508 0.578 1.00 98.44 108 GLU A CA 1
ATOM 862 C C . GLU A 1 108 ? -8.077 -10.616 1.824 1.00 98.44 108 GLU A C 1
ATOM 864 O O . GLU A 1 108 ? -9.129 -10.041 2.116 1.00 98.44 108 GLU A O 1
ATOM 869 N N . TYR A 1 109 ? -6.971 -10.474 2.563 1.00 98.62 109 TYR A N 1
ATOM 870 C CA . TYR A 1 1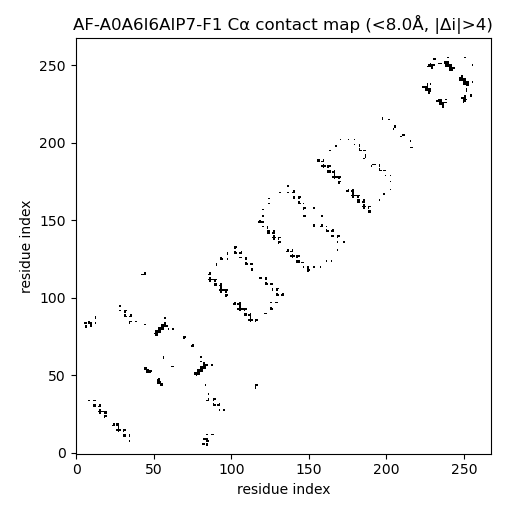09 ? -6.937 -9.593 3.732 1.00 98.62 109 TYR A CA 1
ATOM 871 C C . TYR A 1 109 ? -7.102 -8.124 3.346 1.00 98.62 109 TYR A C 1
ATOM 873 O O . TYR A 1 109 ? -7.859 -7.405 3.996 1.00 98.62 109 TYR A O 1
ATOM 881 N N . LEU A 1 110 ? -6.442 -7.686 2.274 1.00 98.44 110 LEU A N 1
ATOM 882 C CA . LEU A 1 110 ? -6.510 -6.304 1.806 1.00 98.44 110 LEU A CA 1
ATOM 883 C C . LEU A 1 110 ? -7.903 -5.948 1.273 1.00 98.44 110 LEU A C 1
ATOM 885 O O . LEU A 1 110 ? -8.372 -4.840 1.519 1.00 98.44 110 LEU A O 1
ATOM 889 N N . ASP A 1 111 ? -8.596 -6.885 0.622 1.00 98.25 111 ASP A N 1
ATOM 890 C CA . ASP A 1 111 ? -9.982 -6.694 0.181 1.00 98.25 111 ASP A CA 1
ATOM 891 C C . ASP A 1 111 ? -10.954 -6.591 1.356 1.00 98.25 111 ASP A C 1
ATOM 893 O O . ASP A 1 111 ? -11.830 -5.723 1.354 1.00 98.25 111 ASP A O 1
ATOM 897 N N . LYS A 1 112 ? -10.770 -7.410 2.398 1.00 97.88 112 LYS A N 1
ATOM 898 C CA . LYS A 1 112 ? -11.549 -7.278 3.636 1.00 97.88 112 LYS A CA 1
ATOM 899 C C . LYS A 1 112 ? -11.291 -5.937 4.316 1.00 97.88 112 LYS A C 1
ATOM 901 O O . LYS A 1 112 ? -12.250 -5.244 4.635 1.00 97.88 112 LYS A O 1
ATOM 906 N N . GLY A 1 113 ? -10.034 -5.525 4.472 1.00 96.94 113 GLY A N 1
ATOM 907 C CA . GLY A 1 113 ? -9.695 -4.225 5.056 1.00 96.94 113 GLY A CA 1
ATOM 908 C C . GLY A 1 113 ? -10.271 -3.046 4.262 1.00 96.94 113 GLY A C 1
ATOM 909 O O . GLY A 1 113 ? -10.921 -2.180 4.844 1.00 96.94 113 GLY A O 1
ATOM 910 N N . ARG A 1 114 ? -10.153 -3.070 2.927 1.00 95.06 114 ARG A N 1
ATOM 911 C CA . ARG A 1 114 ? -10.758 -2.062 2.037 1.00 95.06 114 ARG A CA 1
ATOM 912 C C . ARG A 1 114 ? -12.282 -2.028 2.140 1.00 95.06 114 ARG A C 1
ATOM 914 O O . ARG A 1 114 ? -12.869 -0.965 1.998 1.00 95.06 114 ARG A O 1
ATOM 921 N N . SER A 1 115 ? -12.941 -3.163 2.374 1.00 95.25 115 SER A N 1
ATOM 922 C CA . SER A 1 115 ? -14.400 -3.175 2.560 1.00 95.25 115 SER A CA 1
ATOM 923 C C . SER A 1 115 ? -14.847 -2.421 3.819 1.00 95.25 115 SER A C 1
ATOM 925 O O . SER A 1 115 ? -15.960 -1.904 3.845 1.00 95.25 115 SER A O 1
ATOM 927 N N . LEU A 1 116 ? -13.974 -2.322 4.829 1.00 94.06 116 LEU A N 1
ATOM 928 C CA . LEU A 1 116 ? -14.213 -1.554 6.052 1.00 94.06 116 LEU A CA 1
ATOM 929 C C . LEU A 1 116 ? -13.862 -0.068 5.873 1.00 94.06 116 LEU A C 1
ATOM 931 O O . LEU A 1 116 ? -14.551 0.792 6.411 1.00 94.06 116 LEU A O 1
ATOM 935 N N . GLU A 1 117 ? -12.822 0.235 5.091 1.00 90.94 117 GLU A N 1
ATOM 936 C CA . GLU A 1 117 ? -12.409 1.603 4.747 1.00 90.94 117 GLU A CA 1
ATOM 937 C C . GLU A 1 117 ? -12.157 1.760 3.238 1.00 90.94 117 GLU A C 1
ATOM 939 O O . GLU A 1 117 ? -11.013 1.670 2.772 1.00 90.94 117 GLU A O 1
ATOM 944 N N . PRO A 1 118 ? -13.213 2.029 2.449 1.00 90.00 118 PRO A N 1
ATOM 945 C CA . PRO A 1 118 ? -13.102 2.126 0.993 1.00 90.00 118 PRO A CA 1
ATOM 946 C C . PRO A 1 118 ? -12.237 3.293 0.501 1.00 90.00 118 PRO A C 1
ATOM 948 O O . PRO A 1 118 ? -11.717 3.236 -0.614 1.00 90.00 118 PRO A O 1
ATOM 951 N N . GLU A 1 119 ? -12.096 4.332 1.326 1.00 87.50 119 GLU A N 1
ATOM 952 C CA . GLU A 1 119 ? -11.411 5.589 1.002 1.00 87.50 119 GLU A CA 1
ATOM 953 C C . GLU A 1 119 ? -9.912 5.572 1.338 1.00 87.50 119 GLU A C 1
ATOM 955 O O . GLU A 1 119 ? -9.194 6.514 1.016 1.00 87.50 119 GLU A O 1
ATOM 960 N N . ASN A 1 120 ? -9.407 4.504 1.967 1.00 88.75 120 ASN A N 1
ATOM 961 C CA . ASN A 1 120 ? -8.009 4.429 2.376 1.00 88.75 120 ASN A CA 1
ATOM 962 C C . ASN A 1 120 ? -7.125 3.852 1.246 1.00 88.75 120 ASN A C 1
ATOM 964 O O . ASN A 1 120 ? -7.176 2.644 0.971 1.00 88.75 120 ASN A O 1
ATOM 968 N N . PRO A 1 121 ? -6.257 4.662 0.604 1.00 91.44 121 PRO A N 1
ATOM 969 C CA . PRO A 1 121 ? -5.471 4.224 -0.549 1.00 91.44 121 PRO A CA 1
ATOM 970 C C . PRO A 1 121 ? -4.381 3.203 -0.192 1.00 91.44 121 PRO A C 1
ATOM 972 O O . PRO A 1 121 ? -3.882 2.506 -1.077 1.00 91.44 121 PRO A O 1
ATOM 975 N N . LYS A 1 122 ? -4.036 3.037 1.095 1.00 91.38 122 LYS A N 1
ATOM 976 C CA . LYS A 1 122 ? -3.029 2.060 1.546 1.00 91.38 122 LYS A CA 1
ATOM 977 C C . LYS A 1 122 ? -3.367 0.634 1.116 1.00 91.38 122 LYS A C 1
ATOM 979 O O . LYS A 1 122 ? -2.474 -0.112 0.718 1.00 91.38 122 LYS A O 1
ATOM 984 N N . PHE A 1 123 ? -4.651 0.270 1.132 1.00 95.88 123 PHE A N 1
ATOM 985 C CA . PHE A 1 123 ? -5.092 -1.044 0.666 1.00 95.88 123 PHE A CA 1
ATOM 986 C C . PHE A 1 123 ? -4.845 -1.244 -0.831 1.00 95.88 123 PHE A C 1
ATOM 988 O O . PHE A 1 123 ? -4.499 -2.348 -1.246 1.00 95.88 123 PHE A O 1
ATOM 995 N N . LEU A 1 124 ? -4.980 -0.187 -1.641 1.00 96.06 124 LEU A N 1
ATOM 996 C CA . LEU A 1 124 ? -4.711 -0.246 -3.079 1.00 96.06 124 LEU A CA 1
ATOM 997 C C . LEU A 1 124 ? -3.231 -0.477 -3.351 1.00 96.06 124 LEU A C 1
ATOM 999 O O . LEU A 1 124 ? -2.897 -1.336 -4.162 1.00 96.06 124 LEU A O 1
ATOM 1003 N N . PHE A 1 125 ? -2.356 0.249 -2.652 1.00 93.69 125 PHE A N 1
ATOM 1004 C CA . PHE A 1 125 ? -0.909 0.144 -2.835 1.00 93.69 125 PHE A CA 1
ATOM 1005 C C . PHE A 1 125 ? -0.377 -1.248 -2.503 1.00 93.69 125 PHE A C 1
ATOM 1007 O O . PHE A 1 125 ? 0.352 -1.839 -3.300 1.00 93.69 125 PHE A O 1
ATOM 1014 N N . GLU A 1 126 ? -0.759 -1.797 -1.351 1.00 94.81 126 GLU A N 1
ATOM 1015 C CA . GLU A 1 126 ? -0.319 -3.137 -0.955 1.00 94.81 126 GLU A CA 1
ATOM 1016 C C . GLU A 1 126 ? -0.951 -4.223 -1.833 1.00 94.81 126 GLU A C 1
ATOM 1018 O O . GLU A 1 126 ? -0.293 -5.201 -2.193 1.00 94.81 126 GLU A O 1
ATOM 1023 N N . LYS A 1 127 ? -2.211 -4.042 -2.260 1.00 97.94 127 LYS A N 1
ATOM 1024 C CA . LYS A 1 127 ? -2.868 -5.019 -3.137 1.00 97.94 127 LYS A CA 1
ATOM 1025 C C . LYS A 1 127 ? -2.246 -4.996 -4.528 1.00 97.94 127 LYS A C 1
ATOM 1027 O O . LYS A 1 127 ? -2.065 -6.057 -5.117 1.00 97.94 127 LYS A O 1
ATOM 1032 N N . ALA A 1 128 ? -1.874 -3.822 -5.036 1.00 96.88 128 ALA A N 1
ATOM 1033 C CA . ALA A 1 128 ? -1.154 -3.692 -6.295 1.00 96.88 128 ALA A CA 1
ATOM 1034 C C . ALA A 1 128 ? 0.179 -4.451 -6.249 1.00 96.88 128 ALA A C 1
ATOM 1036 O O . ALA A 1 128 ? 0.436 -5.244 -7.150 1.00 96.88 128 ALA A O 1
ATOM 1037 N N . GLN A 1 129 ? 0.960 -4.319 -5.170 1.00 93.38 129 GLN A N 1
ATOM 1038 C CA . GLN A 1 129 ? 2.187 -5.107 -4.979 1.00 93.38 129 GLN A CA 1
ATOM 1039 C C . GLN A 1 129 ? 1.918 -6.619 -5.013 1.00 93.38 129 GLN A C 1
ATOM 1041 O O . GLN A 1 129 ? 2.591 -7.356 -5.734 1.00 93.38 129 GLN A O 1
ATOM 1046 N N . ALA A 1 130 ? 0.895 -7.096 -4.296 1.00 96.75 130 ALA A N 1
ATOM 1047 C CA . ALA A 1 130 ? 0.519 -8.509 -4.334 1.00 96.75 130 ALA A CA 1
ATOM 1048 C C . ALA A 1 130 ? 0.112 -8.971 -5.749 1.00 96.75 130 ALA A C 1
ATOM 1050 O O . ALA A 1 130 ? 0.490 -10.062 -6.177 1.00 96.75 130 ALA A O 1
ATOM 1051 N N . LEU A 1 131 ? -0.626 -8.144 -6.499 1.00 97.81 131 LEU A N 1
ATOM 1052 C CA . LEU A 1 131 ? -1.046 -8.455 -7.869 1.00 97.81 131 LEU A CA 1
ATOM 1053 C C . LEU A 1 131 ? 0.122 -8.502 -8.860 1.00 97.81 131 LEU A C 1
ATOM 1055 O O . LEU A 1 131 ? 0.114 -9.373 -9.730 1.00 97.81 131 LEU A O 1
ATOM 1059 N N . ILE A 1 132 ? 1.129 -7.635 -8.709 1.00 94.50 132 ILE A N 1
ATOM 1060 C CA . ILE A 1 132 ? 2.359 -7.667 -9.519 1.00 94.50 132 ILE A CA 1
ATOM 1061 C C . ILE A 1 132 ? 3.032 -9.035 -9.388 1.00 94.50 132 ILE A C 1
ATOM 1063 O O . ILE A 1 132 ? 3.287 -9.699 -10.392 1.00 94.50 132 ILE A O 1
ATOM 1067 N N . HIS A 1 133 ? 3.222 -9.513 -8.156 1.00 94.25 133 HIS A N 1
ATOM 1068 C CA . HIS A 1 133 ? 3.837 -10.817 -7.903 1.00 94.25 133 HIS A CA 1
ATOM 1069 C C . HIS A 1 133 ? 2.979 -12.011 -8.345 1.00 94.25 133 HIS A C 1
ATOM 1071 O O . HIS A 1 133 ? 3.512 -13.070 -8.671 1.00 94.25 133 HIS A O 1
ATOM 1077 N N . LEU A 1 134 ? 1.656 -11.845 -8.406 1.00 96.81 134 LEU A N 1
ATOM 1078 C CA . LEU A 1 134 ? 0.745 -12.822 -9.011 1.00 96.81 134 LEU A CA 1
ATOM 1079 C C . LEU A 1 134 ? 0.741 -12.771 -10.550 1.00 96.81 134 LEU A C 1
ATOM 1081 O O . LEU A 1 134 ? 0.028 -13.547 -11.183 1.00 96.81 134 LEU A O 1
ATOM 1085 N N . GLY A 1 135 ? 1.508 -11.864 -11.162 1.00 95.56 135 GLY A N 1
ATOM 1086 C CA . GLY A 1 135 ? 1.571 -11.666 -12.609 1.00 95.56 135 GLY A CA 1
ATOM 1087 C C . GLY A 1 135 ? 0.398 -10.870 -13.190 1.00 95.56 135 GLY A C 1
ATOM 1088 O O . GLY A 1 135 ? 0.315 -10.724 -14.407 1.00 95.56 135 GLY A O 1
ATOM 1089 N N . ASN A 1 136 ? -0.495 -10.332 -12.355 1.00 97.69 136 ASN A N 1
ATOM 1090 C CA . ASN A 1 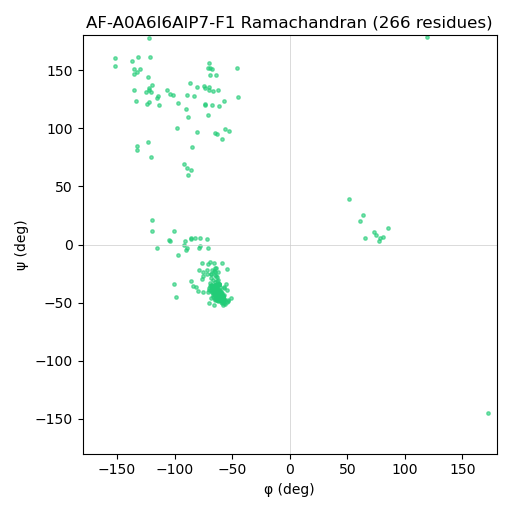136 ? -1.633 -9.516 -12.779 1.00 97.69 136 ASN A CA 1
ATOM 1091 C C . ASN A 1 136 ? -1.262 -8.024 -12.794 1.00 97.69 136 ASN A C 1
ATOM 1093 O O . ASN A 1 136 ? -1.727 -7.228 -11.972 1.00 97.69 136 ASN A O 1
ATOM 1097 N N . LYS A 1 137 ? -0.395 -7.655 -13.739 1.00 97.06 137 LYS A N 1
ATOM 1098 C CA . LYS A 1 137 ? 0.129 -6.290 -13.888 1.00 97.06 137 LYS A CA 1
ATOM 1099 C C . LYS A 1 137 ? -0.967 -5.298 -14.277 1.00 97.06 137 LYS A C 1
ATOM 1101 O O . LYS A 1 137 ? -1.010 -4.192 -13.748 1.00 97.06 137 LYS A O 1
ATOM 1106 N N . GLU A 1 138 ? -1.902 -5.701 -15.134 1.00 97.62 138 GLU A N 1
ATOM 1107 C CA . GLU A 1 138 ? -3.050 -4.879 -15.527 1.00 97.62 138 GLU A CA 1
ATOM 1108 C C . GLU A 1 138 ? -3.950 -4.555 -14.329 1.00 97.62 138 GLU A C 1
ATOM 1110 O O . GLU A 1 138 ? -4.375 -3.412 -14.162 1.00 97.62 138 GLU A O 1
ATOM 1115 N N . GLY A 1 139 ? -4.202 -5.541 -13.463 1.00 97.75 139 GLY A N 1
ATOM 1116 C CA . GLY A 1 139 ? -4.944 -5.341 -12.223 1.00 97.75 139 GLY A CA 1
ATOM 1117 C C . GLY A 1 139 ? -4.222 -4.405 -11.254 1.00 97.75 139 GLY A C 1
ATOM 1118 O O . GLY A 1 139 ? -4.863 -3.545 -10.656 1.00 97.75 139 GLY A O 1
ATOM 1119 N N . ALA A 1 140 ? -2.897 -4.521 -11.128 1.00 97.56 140 ALA A N 1
ATOM 1120 C CA . ALA A 1 140 ? -2.099 -3.611 -10.307 1.00 97.56 140 ALA A CA 1
ATOM 1121 C C . ALA A 1 140 ? -2.149 -2.165 -10.827 1.00 97.56 140 ALA A C 1
ATOM 1123 O O . ALA A 1 140 ? -2.370 -1.238 -10.048 1.00 97.56 140 ALA A O 1
ATOM 1124 N N . LEU A 1 141 ? -2.018 -1.971 -12.144 1.00 97.00 141 LEU A N 1
ATOM 1125 C CA . LEU A 1 141 ? -2.113 -0.653 -12.773 1.00 97.00 141 LEU A CA 1
ATOM 1126 C C . LEU A 1 141 ? -3.483 -0.006 -12.515 1.00 97.00 141 LEU A C 1
ATOM 1128 O O . LEU A 1 141 ? -3.544 1.149 -12.100 1.00 97.00 141 LEU A O 1
ATOM 1132 N N . ALA A 1 142 ? -4.562 -0.781 -12.665 1.00 96.69 142 ALA A N 1
ATOM 1133 C CA . ALA A 1 142 ? -5.919 -0.318 -12.390 1.00 96.69 142 ALA A CA 1
ATOM 1134 C C . ALA A 1 142 ? -6.120 0.099 -10.922 1.00 96.69 142 ALA A C 1
ATOM 1136 O O . ALA A 1 142 ? -6.856 1.044 -10.649 1.00 96.69 142 ALA A O 1
ATOM 1137 N N . LEU A 1 143 ? -5.466 -0.569 -9.964 1.00 96.44 143 LEU A N 1
ATOM 1138 C CA . LEU A 1 143 ? -5.529 -0.164 -8.556 1.00 96.44 143 LEU A CA 1
ATOM 1139 C C . LEU A 1 143 ? -4.815 1.163 -8.302 1.00 96.44 143 LEU A C 1
ATOM 1141 O O . LEU A 1 143 ? -5.326 1.971 -7.535 1.00 96.44 143 LEU A O 1
ATOM 1145 N N . TYR A 1 144 ? -3.674 1.417 -8.946 1.00 95.56 144 TYR A N 1
ATOM 1146 C CA . TYR A 1 144 ? -3.021 2.722 -8.834 1.00 95.56 144 TYR A CA 1
ATOM 1147 C C . TYR A 1 144 ? -3.831 3.837 -9.506 1.00 95.56 144 TYR A C 1
ATOM 1149 O O . TYR A 1 144 ? -3.862 4.950 -8.986 1.00 95.56 144 TYR A O 1
ATOM 1157 N N . ASP A 1 145 ? -4.511 3.544 -10.620 1.00 92.44 145 ASP A N 1
ATOM 1158 C CA . ASP A 1 145 ? -5.443 4.484 -11.256 1.00 92.44 145 ASP A CA 1
ATOM 1159 C C . ASP A 1 145 ? -6.615 4.830 -10.321 1.00 92.44 145 ASP A C 1
ATOM 1161 O O . ASP A 1 145 ? -6.988 5.994 -10.219 1.00 92.44 145 ASP A O 1
ATOM 1165 N N . GLN A 1 146 ? -7.133 3.859 -9.561 1.00 92.69 146 GLN A N 1
ATOM 1166 C CA . GLN A 1 146 ? -8.221 4.077 -8.595 1.00 92.69 146 GLN A CA 1
ATOM 1167 C C . GLN A 1 146 ? -7.848 4.986 -7.418 1.00 92.69 146 GLN A C 1
ATOM 1169 O O . GLN A 1 146 ? -8.743 5.476 -6.737 1.00 92.69 146 GLN A O 1
ATOM 1174 N N . VAL A 1 147 ? -6.564 5.245 -7.151 1.00 91.19 147 VAL A N 1
ATOM 1175 C CA . VAL A 1 147 ? -6.156 6.094 -6.015 1.00 91.19 147 VAL A CA 1
ATOM 1176 C C . VAL A 1 147 ? -6.678 7.521 -6.167 1.00 91.19 147 VAL A C 1
ATOM 1178 O O . VAL A 1 147 ? -6.991 8.160 -5.175 1.00 91.19 147 VAL A O 1
ATOM 1181 N N . VAL A 1 148 ? -6.847 8.037 -7.389 1.00 84.19 148 VAL A N 1
ATOM 1182 C CA . VAL A 1 148 ? -7.454 9.372 -7.573 1.00 84.19 148 VAL A CA 1
ATOM 1183 C C . VAL A 1 148 ? -8.955 9.381 -7.261 1.00 84.19 148 VAL A C 1
ATOM 1185 O O . VAL A 1 148 ? -9.542 10.444 -7.072 1.00 84.19 148 VAL A O 1
ATOM 1188 N N . GLU A 1 149 ? -9.575 8.201 -7.220 1.00 83.00 149 GLU A N 1
ATOM 1189 C CA . GLU A 1 149 ? -11.006 7.994 -7.009 1.00 83.00 149 GLU A CA 1
ATOM 1190 C C . GLU A 1 149 ? -11.342 7.675 -5.543 1.00 83.00 149 GLU A C 1
ATOM 1192 O O . GLU A 1 149 ? -12.518 7.691 -5.188 1.00 83.00 149 GLU A O 1
ATOM 1197 N N . THR A 1 150 ? -10.351 7.428 -4.667 1.00 78.06 150 THR A N 1
ATOM 1198 C CA . THR A 1 150 ? -10.587 7.076 -3.248 1.00 78.06 150 THR A CA 1
ATOM 1199 C C . THR A 1 150 ? -11.081 8.236 -2.381 1.00 78.06 150 THR A C 1
ATOM 1201 O O . THR A 1 150 ? -11.269 8.060 -1.184 1.00 78.06 150 THR A O 1
ATOM 1204 N N . GLY A 1 151 ? -11.343 9.406 -2.966 1.00 66.25 151 GLY A N 1
ATOM 1205 C CA . GLY A 1 151 ? -12.046 10.509 -2.315 1.00 66.25 151 GLY A CA 1
ATOM 1206 C C . GLY A 1 151 ? -11.222 11.796 -2.190 1.00 66.25 151 GLY A C 1
ATOM 1207 O O . GLY A 1 151 ? -10.060 11.854 -2.593 1.00 66.25 151 GLY A O 1
ATOM 1208 N N . PRO A 1 152 ? -11.818 12.863 -1.628 1.00 60.06 152 PRO A N 1
ATOM 1209 C CA . PRO A 1 152 ? -11.219 14.201 -1.572 1.00 60.06 152 PRO A CA 1
ATOM 1210 C C . PRO A 1 152 ? -10.031 14.330 -0.601 1.00 60.06 152 PRO A C 1
ATOM 1212 O O . PRO A 1 152 ? -9.436 15.403 -0.514 1.00 60.06 152 PRO A O 1
ATOM 1215 N N . HIS A 1 153 ? -9.685 13.267 0.129 1.00 68.19 153 HIS A N 1
ATOM 1216 C CA . HIS A 1 153 ? -8.684 13.282 1.200 1.00 68.19 153 HIS A CA 1
ATOM 1217 C C . HIS A 1 153 ? -7.346 12.632 0.830 1.00 68.19 153 HIS A C 1
ATOM 1219 O O . HIS A 1 153 ? -6.457 12.558 1.674 1.00 68.19 153 HIS A O 1
ATOM 1225 N N . VAL A 1 154 ? -7.172 12.197 -0.421 1.00 80.25 154 VAL A N 1
ATOM 1226 C CA . VAL A 1 154 ? -5.892 11.645 -0.877 1.00 80.25 154 VAL A CA 1
ATOM 1227 C C . VAL A 1 154 ? -4.847 12.753 -0.901 1.00 80.25 154 VAL A C 1
ATOM 1229 O O . VAL A 1 154 ? -4.989 13.767 -1.590 1.00 80.25 154 VAL A O 1
ATOM 1232 N N . SER A 1 155 ? -3.781 12.564 -0.133 1.00 84.19 155 SER A N 1
ATOM 1233 C CA . SER A 1 155 ? -2.696 13.532 -0.041 1.00 84.19 155 SER A CA 1
ATOM 1234 C C . SER A 1 155 ? -1.884 13.595 -1.338 1.00 84.19 155 SER A C 1
ATOM 1236 O O . SER A 1 155 ? -1.782 12.625 -2.092 1.00 84.19 155 SER A O 1
ATOM 1238 N N . GLN A 1 156 ? -1.214 14.728 -1.572 1.00 87.12 156 GLN A N 1
ATOM 1239 C CA . GLN A 1 156 ? -0.269 14.857 -2.690 1.00 87.12 156 GLN A CA 1
ATOM 1240 C C . GLN A 1 156 ? 0.823 13.776 -2.650 1.00 87.12 156 GLN A C 1
ATOM 1242 O O . GLN A 1 156 ? 1.229 13.269 -3.692 1.00 87.12 156 GLN A O 1
ATOM 1247 N N . ALA A 1 157 ? 1.245 13.367 -1.449 1.00 87.38 157 ALA A N 1
ATOM 1248 C CA . ALA A 1 157 ? 2.216 12.295 -1.259 1.00 87.38 157 ALA A CA 1
ATOM 1249 C C . ALA A 1 157 ? 1.676 10.922 -1.706 1.00 87.38 157 ALA A C 1
ATOM 1251 O O . ALA A 1 157 ? 2.400 10.148 -2.334 1.00 87.38 157 ALA A O 1
ATOM 1252 N N . GLU A 1 158 ? 0.407 10.619 -1.429 1.00 89.50 158 GLU A N 1
ATOM 1253 C CA . GLU A 1 158 ? -0.243 9.380 -1.877 1.00 89.50 158 GLU A CA 1
ATOM 1254 C C . GLU A 1 158 ? -0.483 9.385 -3.388 1.00 89.50 158 GLU A C 1
ATOM 1256 O O . GLU A 1 158 ? -0.232 8.377 -4.046 1.00 89.50 158 GLU A O 1
ATOM 1261 N N . LEU A 1 159 ? -0.865 10.526 -3.970 1.00 92.56 159 LEU A N 1
ATOM 1262 C CA . LEU A 1 159 ? -0.952 10.680 -5.424 1.00 92.56 159 LEU A CA 1
ATOM 1263 C C . LEU A 1 159 ? 0.415 10.495 -6.099 1.00 92.56 159 LEU A C 1
ATOM 1265 O O . LEU A 1 159 ? 0.515 9.790 -7.105 1.00 92.56 159 LEU A O 1
ATOM 1269 N N . ALA A 1 160 ? 1.479 11.079 -5.541 1.00 93.94 160 ALA A N 1
ATOM 1270 C CA . ALA A 1 160 ? 2.846 10.884 -6.023 1.00 93.94 160 ALA A CA 1
ATOM 1271 C C . ALA A 1 160 ? 3.256 9.404 -5.935 1.00 93.94 160 ALA A C 1
ATOM 1273 O O . ALA A 1 160 ? 3.787 8.830 -6.885 1.00 93.94 160 ALA A O 1
ATOM 1274 N N . MET A 1 161 ? 2.961 8.746 -4.810 1.00 92.81 161 MET A N 1
ATOM 1275 C CA . MET A 1 161 ? 3.205 7.314 -4.622 1.00 92.81 161 MET A CA 1
ATOM 1276 C C . MET A 1 161 ? 2.444 6.456 -5.639 1.00 92.81 161 MET A C 1
ATOM 1278 O O . MET A 1 161 ? 3.046 5.562 -6.229 1.00 92.81 161 MET A O 1
ATOM 1282 N N . ALA A 1 162 ? 1.171 6.757 -5.907 1.00 95.12 162 ALA A N 1
ATOM 1283 C CA . ALA A 1 162 ? 0.383 6.066 -6.924 1.00 95.12 162 ALA A CA 1
ATOM 1284 C C . ALA A 1 162 ? 1.015 6.207 -8.312 1.00 95.12 162 ALA A C 1
ATOM 1286 O O . ALA A 1 162 ? 1.213 5.212 -9.004 1.00 95.12 162 ALA A O 1
ATOM 1287 N N . ARG A 1 163 ? 1.400 7.430 -8.700 1.00 96.62 163 ARG A N 1
ATOM 1288 C CA . ARG A 1 163 ? 2.051 7.713 -9.989 1.00 96.62 163 ARG A CA 1
ATOM 1289 C C . ARG A 1 163 ? 3.369 6.948 -10.147 1.00 96.62 163 ARG A C 1
ATOM 1291 O O . ARG A 1 163 ? 3.580 6.348 -11.198 1.00 96.62 163 ARG A O 1
ATOM 1298 N N . ARG A 1 164 ? 4.201 6.872 -9.100 1.00 95.31 164 ARG A N 1
ATOM 1299 C CA . ARG A 1 164 ? 5.409 6.017 -9.098 1.00 95.31 164 ARG A CA 1
ATOM 1300 C C . ARG A 1 164 ? 5.062 4.541 -9.222 1.00 95.31 164 ARG A C 1
ATOM 1302 O O . ARG A 1 164 ? 5.646 3.860 -10.054 1.00 95.31 164 ARG A O 1
ATOM 1309 N N . GLY A 1 165 ? 4.078 4.069 -8.454 1.00 95.06 165 GLY A N 1
ATOM 1310 C CA . GLY A 1 165 ? 3.554 2.704 -8.526 1.00 95.06 165 GLY A CA 1
ATOM 1311 C C . GLY A 1 165 ? 3.177 2.291 -9.948 1.00 95.06 165 GLY A C 1
ATOM 1312 O O . GLY A 1 165 ? 3.606 1.244 -10.428 1.00 95.06 165 GLY A O 1
ATOM 1313 N N . ARG A 1 166 ? 2.463 3.163 -10.673 1.00 97.31 166 ARG A N 1
ATOM 1314 C CA . ARG A 1 166 ? 2.172 2.964 -12.103 1.00 97.31 166 ARG A CA 1
ATOM 1315 C C . ARG A 1 166 ? 3.449 2.840 -12.924 1.00 97.31 166 ARG A C 1
ATOM 1317 O O . ARG A 1 166 ? 3.548 1.923 -13.731 1.00 97.31 166 ARG A O 1
ATOM 1324 N N . GLY A 1 167 ? 4.405 3.748 -12.722 1.00 96.62 167 GLY A N 1
ATOM 1325 C CA . GLY A 1 167 ? 5.697 3.740 -13.408 1.00 96.62 167 GLY A CA 1
ATOM 1326 C C . GLY A 1 167 ? 6.428 2.402 -13.274 1.00 96.62 167 GLY A C 1
ATOM 1327 O O . GLY A 1 167 ? 6.814 1.823 -14.287 1.00 96.62 167 GLY A O 1
ATOM 1328 N N . PHE A 1 168 ? 6.515 1.860 -12.056 1.00 94.62 168 PHE A N 1
ATOM 1329 C CA . PHE A 1 168 ? 7.117 0.546 -11.796 1.00 94.62 168 PHE A CA 1
ATOM 1330 C C . PHE A 1 168 ? 6.437 -0.578 -12.583 1.00 94.62 168 PHE A C 1
ATOM 1332 O O . PHE A 1 168 ? 7.096 -1.338 -13.293 1.00 94.62 168 PHE A O 1
ATOM 1339 N N . VAL A 1 169 ? 5.104 -0.650 -12.525 1.00 95.88 169 VAL A N 1
ATOM 1340 C CA . VAL A 1 169 ? 4.339 -1.670 -13.261 1.00 95.88 169 VAL A CA 1
ATOM 1341 C C . VAL A 1 169 ? 4.551 -1.532 -14.769 1.00 95.88 169 VAL A C 1
ATOM 1343 O O . VAL A 1 169 ? 4.717 -2.526 -15.472 1.00 95.88 169 VAL A O 1
ATOM 1346 N N . LEU A 1 170 ? 4.582 -0.302 -15.282 1.00 97.00 170 LEU A N 1
ATOM 1347 C CA . LEU A 1 170 ? 4.763 -0.025 -16.706 1.00 97.00 170 LEU A CA 1
ATOM 1348 C C . LEU A 1 170 ? 6.166 -0.406 -17.202 1.00 97.00 170 LEU A C 1
ATOM 1350 O O . LEU A 1 170 ? 6.274 -0.928 -18.316 1.00 97.00 170 LEU A O 1
ATOM 1354 N N . ILE A 1 171 ? 7.212 -0.245 -16.378 1.00 94.31 171 ILE A N 1
ATOM 1355 C CA . ILE A 1 171 ? 8.553 -0.787 -16.660 1.00 94.31 171 ILE A CA 1
ATOM 1356 C C . ILE A 1 171 ? 8.478 -2.306 -16.827 1.00 94.31 171 ILE A C 1
ATOM 1358 O O . ILE A 1 171 ? 8.934 -2.836 -17.841 1.00 94.31 171 ILE A O 1
ATOM 1362 N N . GLU A 1 172 ? 7.844 -3.016 -15.890 1.00 91.12 172 GLU A N 1
ATOM 1363 C CA . GLU A 1 172 ? 7.710 -4.476 -15.964 1.00 91.12 172 GLU A CA 1
ATOM 1364 C C . GLU A 1 172 ? 6.858 -4.966 -17.145 1.00 91.12 172 GLU A C 1
ATOM 1366 O O . GLU A 1 172 ? 6.927 -6.141 -17.523 1.00 91.12 172 GLU A O 1
ATOM 1371 N N . MET A 1 173 ? 6.014 -4.100 -17.704 1.00 94.62 173 MET A N 1
ATOM 1372 C CA . MET A 1 173 ? 5.234 -4.357 -18.916 1.00 94.62 173 MET A CA 1
ATOM 1373 C C . MET A 1 173 ? 5.981 -3.963 -20.202 1.00 94.62 173 MET A C 1
ATOM 1375 O O . MET A 1 173 ? 5.443 -4.152 -21.293 1.00 94.62 173 MET A O 1
ATOM 1379 N N . GLY A 1 174 ? 7.189 -3.396 -20.102 1.00 93.56 174 GLY A N 1
ATOM 1380 C CA . GLY A 1 174 ? 7.970 -2.894 -21.238 1.00 93.56 174 GLY A CA 1
ATOM 1381 C C . GLY A 1 174 ? 7.437 -1.592 -21.849 1.00 93.56 174 GLY A C 1
ATOM 1382 O O . GLY A 1 174 ? 7.888 -1.181 -22.918 1.00 93.56 174 GLY A O 1
ATOM 1383 N N . LYS A 1 175 ? 6.483 -0.924 -21.192 1.00 97.00 175 LYS A N 1
ATOM 1384 C CA . LYS A 1 175 ? 5.863 0.328 -21.647 1.00 97.00 175 LYS A CA 1
ATOM 1385 C C . LYS A 1 175 ? 6.654 1.530 -21.131 1.00 97.00 175 LYS A C 1
ATOM 1387 O O . LYS A 1 175 ? 6.177 2.298 -20.301 1.00 97.00 175 LYS A O 1
ATOM 1392 N N . LEU A 1 176 ? 7.891 1.663 -21.607 1.00 96.56 176 LEU A N 1
ATOM 1393 C CA . LEU A 1 176 ? 8.857 2.623 -21.061 1.00 96.56 176 LEU A CA 1
ATOM 1394 C C . LEU A 1 176 ? 8.429 4.092 -21.217 1.00 96.56 176 LEU A C 1
ATOM 1396 O O . LEU A 1 176 ? 8.681 4.886 -20.317 1.00 96.56 176 LEU A O 1
ATOM 1400 N N . ASP A 1 177 ? 7.756 4.448 -22.315 1.00 97.75 177 ASP A N 1
ATOM 1401 C CA . ASP A 1 177 ? 7.271 5.819 -22.546 1.00 97.75 177 ASP A CA 1
ATOM 1402 C C . ASP A 1 177 ? 6.172 6.207 -21.541 1.00 97.75 177 ASP A C 1
ATOM 1404 O O . ASP A 1 177 ? 6.210 7.286 -20.948 1.00 97.75 177 ASP A O 1
ATOM 1408 N N . ASP A 1 178 ? 5.226 5.296 -21.289 1.00 97.75 178 ASP A N 1
ATOM 1409 C CA . ASP A 1 178 ? 4.167 5.501 -20.296 1.00 97.75 178 ASP A CA 1
ATOM 1410 C C . ASP A 1 178 ? 4.744 5.529 -18.870 1.00 97.75 178 ASP A C 1
ATOM 1412 O O . ASP A 1 178 ? 4.274 6.291 -18.020 1.00 97.75 178 ASP A O 1
ATOM 1416 N N . ALA A 1 179 ? 5.765 4.706 -18.600 1.00 97.75 179 ALA A N 1
ATOM 1417 C CA . ALA A 1 179 ? 6.453 4.681 -17.313 1.00 97.75 179 ALA A CA 1
ATOM 1418 C C . ALA A 1 179 ? 7.149 6.016 -17.018 1.00 97.75 179 ALA A C 1
ATOM 1420 O O . ALA A 1 179 ? 6.959 6.586 -15.945 1.00 97.75 179 ALA A O 1
ATOM 1421 N N . GLU A 1 180 ? 7.901 6.549 -17.984 1.00 97.75 180 GLU A N 1
ATOM 1422 C CA . GLU A 1 180 ? 8.571 7.849 -17.875 1.00 97.75 180 GLU A CA 1
ATOM 1423 C C . GLU A 1 180 ? 7.566 8.977 -17.610 1.00 97.75 180 GLU A C 1
ATOM 1425 O O . GLU A 1 180 ? 7.768 9.787 -16.702 1.00 97.75 180 GLU A O 1
ATOM 1430 N N . ALA A 1 181 ? 6.440 8.989 -18.331 1.00 98.06 181 ALA A N 1
ATOM 1431 C CA . ALA A 1 181 ? 5.368 9.951 -18.093 1.00 98.06 181 ALA A CA 1
ATOM 1432 C C . ALA A 1 181 ? 4.804 9.848 -16.664 1.00 98.06 181 ALA A C 1
ATOM 1434 O O . ALA A 1 181 ? 4.555 10.870 -16.019 1.00 98.06 181 ALA A O 1
ATOM 1435 N N . ALA A 1 182 ? 4.638 8.630 -16.140 1.00 97.50 182 ALA A N 1
ATOM 1436 C CA . ALA A 1 182 ? 4.161 8.411 -14.778 1.00 97.50 182 ALA A CA 1
ATOM 1437 C C . ALA A 1 182 ? 5.159 8.915 -13.716 1.00 97.50 182 ALA A C 1
ATOM 1439 O O . ALA A 1 182 ? 4.746 9.568 -12.753 1.00 97.50 182 ALA A O 1
ATOM 1440 N N . PHE A 1 183 ? 6.464 8.691 -13.902 1.00 97.50 183 PHE A N 1
ATOM 1441 C CA . PHE A 1 183 ? 7.492 9.213 -12.994 1.00 97.50 183 PHE A CA 1
ATOM 1442 C C . PHE A 1 183 ? 7.604 10.737 -13.048 1.00 97.50 183 PHE A C 1
ATOM 1444 O O . PHE A 1 183 ? 7.672 11.372 -11.995 1.00 97.50 183 PHE A O 1
ATOM 1451 N N . HIS A 1 184 ? 7.532 11.350 -14.233 1.00 98.00 184 HIS A N 1
ATOM 1452 C CA . HIS A 1 184 ? 7.471 12.809 -14.344 1.00 98.00 184 HIS A CA 1
ATOM 1453 C C . HIS A 1 184 ? 6.238 13.390 -13.654 1.00 98.00 184 HIS A C 1
ATOM 1455 O O . HIS A 1 184 ? 6.369 14.332 -12.877 1.00 98.00 184 HIS A O 1
ATOM 1461 N N . AL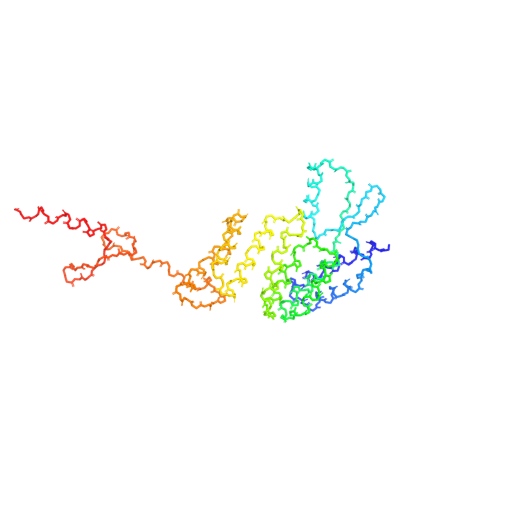A A 1 185 ? 5.064 12.785 -13.845 1.00 96.38 185 ALA A N 1
ATOM 1462 C CA . ALA A 1 185 ? 3.861 13.200 -13.136 1.00 96.38 185 ALA A CA 1
ATOM 1463 C C . ALA A 1 185 ? 4.011 13.037 -11.612 1.00 96.38 185 ALA A C 1
ATOM 1465 O O . ALA A 1 185 ? 3.458 13.829 -10.854 1.00 96.38 185 ALA A O 1
ATOM 1466 N N . SER A 1 186 ? 4.742 12.033 -11.116 1.00 96.81 186 SER A N 1
ATOM 1467 C CA . SER A 1 186 ? 5.059 11.965 -9.683 1.00 96.81 186 SER A CA 1
ATOM 1468 C C . SER A 1 186 ? 5.942 13.128 -9.233 1.00 96.81 186 SER A C 1
ATOM 1470 O O . SER A 1 186 ? 5.698 13.677 -8.164 1.00 96.81 186 SER A O 1
ATOM 1472 N N . LEU A 1 187 ? 6.955 13.498 -10.019 1.00 96.12 187 LEU A N 1
ATOM 1473 C CA . LEU A 1 187 ? 7.889 14.580 -9.688 1.00 96.12 187 LEU A CA 1
ATOM 1474 C C . LEU A 1 187 ? 7.230 15.967 -9.699 1.00 96.12 187 LEU A C 1
ATOM 1476 O O . LEU A 1 187 ? 7.718 16.878 -9.042 1.00 96.12 187 LEU A O 1
ATOM 1480 N N . GLU A 1 188 ? 6.102 16.139 -10.391 1.00 96.81 188 GLU A N 1
ATOM 1481 C CA . GLU A 1 188 ? 5.283 17.354 -10.259 1.00 96.81 188 GLU A CA 1
ATOM 1482 C C . GLU A 1 188 ? 4.707 17.524 -8.842 1.00 96.81 188 GLU A C 1
ATOM 1484 O O . GLU A 1 188 ? 4.449 18.650 -8.419 1.00 96.81 188 GLU A O 1
ATOM 1489 N N . LEU A 1 189 ? 4.490 16.418 -8.121 1.00 92.31 189 LEU A N 1
ATOM 1490 C CA . LEU A 1 189 ? 3.899 16.397 -6.778 1.00 92.31 189 LEU A CA 1
ATOM 1491 C C . LEU A 1 189 ? 4.949 16.254 -5.670 1.00 92.31 189 LEU A C 1
ATOM 1493 O O . LEU A 1 189 ? 4.779 16.800 -4.584 1.00 92.31 189 LEU A O 1
ATOM 1497 N N . ASP A 1 190 ? 6.021 15.519 -5.956 1.00 94.00 190 ASP A N 1
ATOM 1498 C CA . ASP A 1 190 ? 7.162 15.278 -5.074 1.00 94.00 190 ASP A CA 1
ATOM 1499 C C . ASP A 1 190 ? 8.470 15.496 -5.861 1.00 94.00 190 ASP A C 1
ATOM 1501 O O . ASP A 1 190 ? 9.053 14.533 -6.368 1.00 94.00 190 ASP A O 1
ATOM 1505 N N . PRO A 1 191 ? 8.925 16.755 -6.026 1.00 93.62 191 PRO A N 1
ATOM 1506 C CA . PRO A 1 191 ? 10.079 17.077 -6.872 1.00 93.62 191 PRO A CA 1
ATOM 1507 C C . PRO A 1 191 ? 11.411 16.489 -6.397 1.00 93.62 191 PRO A C 1
ATOM 1509 O O . PRO A 1 191 ? 12.348 16.382 -7.188 1.00 93.62 191 PRO A O 1
ATOM 1512 N N . GLU A 1 192 ? 11.509 16.125 -5.118 1.00 91.19 192 GLU A N 1
ATOM 1513 C CA . GLU A 1 192 ? 12.730 15.614 -4.484 1.00 91.19 192 GLU A CA 1
ATOM 1514 C C . GLU A 1 192 ? 12.722 14.082 -4.353 1.00 91.19 192 GLU A C 1
ATOM 1516 O O . GLU A 1 192 ? 13.583 13.508 -3.689 1.00 91.19 192 GLU A O 1
ATOM 1521 N N . SER A 1 193 ? 11.777 13.398 -5.009 1.00 90.00 193 SER A N 1
ATOM 1522 C CA . SER A 1 193 ? 11.660 11.940 -4.955 1.00 90.00 193 SER A CA 1
ATOM 1523 C C . SER A 1 193 ? 12.873 11.245 -5.584 1.00 90.00 193 SER A C 1
ATOM 1525 O O . SER A 1 193 ? 12.921 11.016 -6.797 1.00 90.00 193 SER A O 1
ATOM 1527 N N . GLU A 1 194 ? 13.844 10.848 -4.757 1.00 91.19 194 GLU A N 1
ATOM 1528 C CA . GLU A 1 194 ? 15.044 10.113 -5.190 1.00 91.19 194 GLU A CA 1
ATOM 1529 C C . GLU A 1 194 ? 14.679 8.843 -5.967 1.00 91.19 194 GLU A C 1
ATOM 1531 O O . GLU A 1 194 ? 15.260 8.565 -7.015 1.00 91.19 194 GLU A O 1
ATOM 1536 N N . ILE A 1 195 ? 13.631 8.148 -5.513 1.00 90.12 195 ILE A N 1
ATOM 1537 C CA . ILE A 1 195 ? 13.087 6.952 -6.162 1.00 90.12 195 ILE A CA 1
ATOM 1538 C C . ILE A 1 195 ? 12.672 7.262 -7.608 1.00 90.12 195 ILE A C 1
ATOM 1540 O O . ILE A 1 195 ? 13.114 6.585 -8.528 1.00 90.12 195 ILE A O 1
ATOM 1544 N N . ALA A 1 196 ? 11.865 8.304 -7.847 1.00 92.44 196 ALA A N 1
ATOM 1545 C CA . ALA A 1 196 ? 11.414 8.618 -9.208 1.00 92.44 196 ALA A CA 1
ATOM 1546 C C . ALA A 1 196 ? 12.575 9.054 -10.119 1.00 92.44 196 ALA A C 1
ATOM 1548 O O . ALA A 1 196 ? 12.602 8.706 -11.299 1.00 92.44 196 ALA A O 1
ATOM 1549 N N . LEU A 1 197 ? 13.552 9.789 -9.579 1.00 91.81 197 LEU A N 1
ATOM 1550 C CA . LEU A 1 197 ? 14.749 10.187 -10.322 1.00 91.81 197 LEU A CA 1
ATOM 1551 C C . LEU A 1 197 ? 15.634 8.985 -10.683 1.00 91.81 197 LEU A C 1
ATOM 1553 O O . LEU A 1 197 ? 16.213 8.964 -11.771 1.00 91.81 197 LEU A O 1
ATOM 1557 N N . SER A 1 198 ? 15.748 8.000 -9.789 1.00 91.56 198 SER A N 1
ATOM 1558 C CA . SER A 1 198 ? 16.479 6.752 -10.032 1.00 91.56 198 SER A CA 1
ATOM 1559 C C . SER A 1 198 ? 15.816 5.931 -11.141 1.00 91.56 198 SER A C 1
ATOM 1561 O O . SER A 1 198 ? 16.472 5.559 -12.115 1.00 91.56 198 SER A O 1
ATOM 1563 N N . GLU A 1 199 ? 14.493 5.776 -11.088 1.00 93.38 199 GLU A N 1
ATOM 1564 C CA . GLU A 1 199 ? 13.733 5.031 -12.099 1.00 93.38 199 GLU A CA 1
ATOM 1565 C C . GLU A 1 199 ? 13.783 5.671 -13.494 1.00 93.38 199 GLU A C 1
ATOM 1567 O O . GLU A 1 199 ? 13.867 4.973 -14.504 1.00 93.38 199 GLU A O 1
ATOM 1572 N N . LEU A 1 200 ? 13.823 7.003 -13.594 1.00 93.94 200 LEU A N 1
ATOM 1573 C CA . LEU A 1 200 ? 14.027 7.679 -14.883 1.00 93.94 200 LEU A CA 1
ATOM 1574 C C . LEU A 1 200 ? 15.402 7.369 -15.493 1.00 93.94 200 LEU A C 1
ATOM 1576 O O . LEU A 1 200 ? 15.518 7.157 -16.705 1.00 93.94 200 LEU A O 1
ATOM 1580 N N . LYS A 1 201 ? 16.453 7.301 -14.665 1.00 93.19 201 LYS A N 1
ATOM 1581 C CA . LYS A 1 201 ? 17.782 6.860 -15.120 1.00 93.19 201 LYS A CA 1
ATOM 1582 C C . LYS A 1 201 ? 17.747 5.393 -15.548 1.00 93.19 201 LYS A C 1
ATOM 1584 O O . LYS A 1 201 ? 18.352 5.053 -16.566 1.00 93.19 201 LYS A O 1
ATOM 1589 N N . TYR A 1 202 ? 17.008 4.553 -14.826 1.00 92.06 202 TYR A N 1
ATOM 1590 C CA . TYR A 1 202 ? 16.838 3.148 -15.178 1.00 92.06 202 TYR A CA 1
ATOM 1591 C C . TYR A 1 202 ? 16.136 2.978 -16.529 1.00 92.06 202 TYR A C 1
ATOM 1593 O O . TYR A 1 202 ? 16.630 2.259 -17.397 1.00 92.06 202 TYR A O 1
ATOM 1601 N N . ILE A 1 203 ? 15.057 3.723 -16.782 1.00 94.19 203 ILE A N 1
ATOM 1602 C CA . ILE A 1 203 ? 14.380 3.748 -18.087 1.00 94.19 203 ILE A CA 1
ATOM 1603 C C . ILE A 1 203 ? 15.353 4.145 -19.208 1.00 94.19 203 ILE A C 1
ATOM 1605 O O . ILE A 1 203 ? 15.369 3.516 -20.271 1.00 94.19 203 ILE A O 1
ATOM 1609 N N . ALA A 1 204 ? 16.198 5.157 -18.984 1.00 91.50 204 ALA A N 1
ATOM 1610 C CA . ALA A 1 204 ? 17.202 5.572 -19.962 1.00 91.50 204 ALA A CA 1
ATOM 1611 C C . ALA A 1 204 ? 18.248 4.477 -20.241 1.00 91.50 204 ALA A C 1
ATOM 1613 O O . ALA A 1 204 ? 18.643 4.299 -21.396 1.00 91.50 204 ALA A O 1
ATOM 1614 N N . HIS A 1 205 ? 18.667 3.729 -19.216 1.00 88.62 205 HIS A N 1
ATOM 1615 C CA . HIS A 1 205 ? 19.544 2.558 -19.347 1.00 88.62 205 HIS A CA 1
ATOM 1616 C C . HIS A 1 205 ? 18.889 1.439 -20.165 1.00 88.62 205 HIS A C 1
ATOM 1618 O O . HIS A 1 205 ? 19.494 0.936 -21.114 1.00 88.62 205 HIS A O 1
ATOM 1624 N N . LEU A 1 206 ? 17.627 1.104 -19.881 1.00 91.12 206 LEU A N 1
ATOM 1625 C CA . LEU A 1 206 ? 16.883 0.085 -20.630 1.00 91.12 206 LEU A CA 1
ATOM 1626 C C . LEU A 1 206 ? 16.760 0.447 -22.118 1.00 91.12 206 LEU A C 1
ATOM 1628 O O . LEU A 1 206 ? 16.975 -0.396 -22.989 1.00 91.12 206 LEU A O 1
ATOM 1632 N N . ARG A 1 207 ? 16.498 1.722 -22.436 1.00 90.62 207 ARG A N 1
ATOM 1633 C CA . ARG A 1 207 ? 16.441 2.212 -23.829 1.00 90.62 207 ARG A CA 1
ATOM 1634 C C . ARG A 1 207 ? 17.774 2.109 -24.569 1.00 90.62 207 ARG A C 1
ATOM 1636 O O . ARG A 1 207 ? 17.782 1.985 -25.791 1.00 90.62 207 ARG A O 1
ATOM 1643 N N . GLN A 1 208 ? 18.892 2.144 -23.850 1.00 91.50 208 GLN A N 1
ATOM 1644 C CA . GLN A 1 208 ? 20.234 1.973 -24.414 1.00 91.50 208 GLN A CA 1
ATOM 1645 C C . GLN A 1 208 ? 20.618 0.494 -24.601 1.00 91.50 208 GLN A C 1
ATOM 1647 O O . GLN A 1 208 ? 21.743 0.199 -24.999 1.00 91.50 208 GLN A O 1
ATOM 1652 N N . GLY A 1 209 ? 19.691 -0.438 -24.354 1.00 87.31 209 GLY A N 1
ATOM 1653 C CA . GLY A 1 209 ? 19.929 -1.878 -24.452 1.00 87.31 209 GLY A CA 1
ATOM 1654 C C . GLY A 1 209 ? 20.527 -2.484 -23.184 1.00 87.31 209 GLY A C 1
ATOM 1655 O O . GLY A 1 209 ? 21.019 -3.612 -23.221 1.00 87.31 209 GLY A O 1
ATOM 1656 N N . GLY A 1 210 ? 20.498 -1.749 -22.071 1.00 84.75 210 GLY A N 1
ATOM 1657 C CA . GLY A 1 210 ? 20.874 -2.265 -20.767 1.00 84.75 210 GLY A CA 1
ATOM 1658 C C . GLY A 1 210 ? 19.939 -3.391 -20.301 1.00 84.75 210 GLY A C 1
ATOM 1659 O O . GLY A 1 210 ? 18.744 -3.361 -20.608 1.00 84.75 210 GLY A O 1
ATOM 1660 N N . PRO A 1 211 ? 20.445 -4.405 -19.574 1.00 83.44 211 PRO A N 1
ATOM 1661 C CA . PRO A 1 211 ? 19.599 -5.467 -19.046 1.00 83.44 211 PRO A CA 1
ATOM 1662 C C . PRO A 1 211 ? 18.691 -4.937 -17.934 1.00 83.44 211 PRO A C 1
ATOM 1664 O O . PRO A 1 211 ? 19.067 -4.012 -17.207 1.00 83.44 211 PRO A O 1
ATOM 1667 N N . MET A 1 212 ? 17.527 -5.573 -17.772 1.00 83.44 212 MET A N 1
ATOM 1668 C CA . MET A 1 212 ? 16.716 -5.377 -16.575 1.00 83.44 212 MET A CA 1
ATOM 1669 C C . MET A 1 212 ? 17.447 -5.945 -15.361 1.00 83.44 212 MET A C 1
ATOM 1671 O O . MET A 1 212 ? 17.947 -7.070 -15.402 1.00 83.44 212 MET A O 1
ATOM 1675 N N . VAL A 1 213 ? 17.506 -5.157 -14.295 1.00 81.06 213 VAL A N 1
ATOM 1676 C CA . VAL A 1 213 ? 18.152 -5.498 -13.027 1.00 81.06 213 VAL A CA 1
ATOM 1677 C C . VAL A 1 213 ? 17.210 -5.149 -11.879 1.00 81.06 2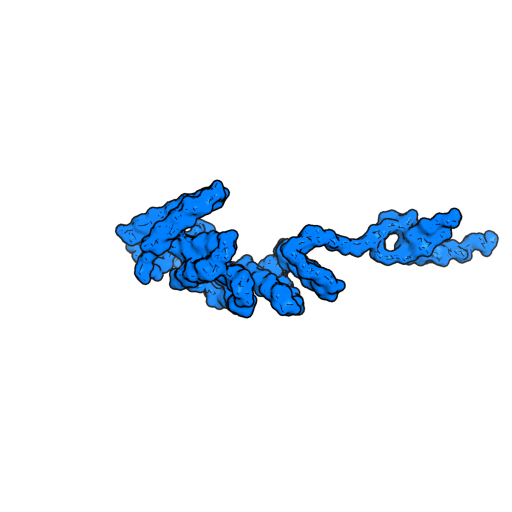13 VAL A C 1
ATOM 1679 O O . VAL A 1 213 ? 16.420 -4.217 -11.993 1.00 81.06 213 VAL A O 1
ATOM 1682 N N . GLU A 1 214 ? 17.282 -5.907 -10.788 1.00 67.69 214 GLU A N 1
ATOM 1683 C CA . GLU A 1 214 ? 16.473 -5.644 -9.588 1.00 67.69 214 GLU A CA 1
ATOM 1684 C C . GLU A 1 214 ? 17.013 -4.463 -8.766 1.00 67.69 214 GLU A C 1
ATOM 1686 O O . GLU A 1 214 ? 16.236 -3.764 -8.126 1.00 67.69 214 GLU A O 1
ATOM 1691 N N . ASP A 1 215 ? 18.326 -4.216 -8.804 1.00 68.06 215 ASP A N 1
ATOM 1692 C CA . ASP A 1 215 ? 18.989 -3.131 -8.074 1.00 68.06 215 ASP A CA 1
ATOM 1693 C C . ASP A 1 215 ? 19.762 -2.237 -9.051 1.00 68.06 215 ASP A C 1
ATOM 1695 O O . ASP A 1 215 ? 20.938 -2.466 -9.353 1.00 68.06 215 ASP A O 1
ATOM 1699 N N . PHE A 1 216 ? 19.071 -1.228 -9.584 1.00 64.50 216 PHE A N 1
ATOM 1700 C CA . PHE A 1 216 ? 19.666 -0.272 -10.514 1.00 64.50 216 PHE A CA 1
ATOM 1701 C C . PHE A 1 216 ? 20.639 0.702 -9.831 1.00 64.50 216 PHE A C 1
ATOM 1703 O O . PHE A 1 216 ? 21.564 1.176 -10.481 1.00 64.50 216 PHE A O 1
ATOM 1710 N N . GLU A 1 217 ? 20.499 0.967 -8.528 1.00 61.5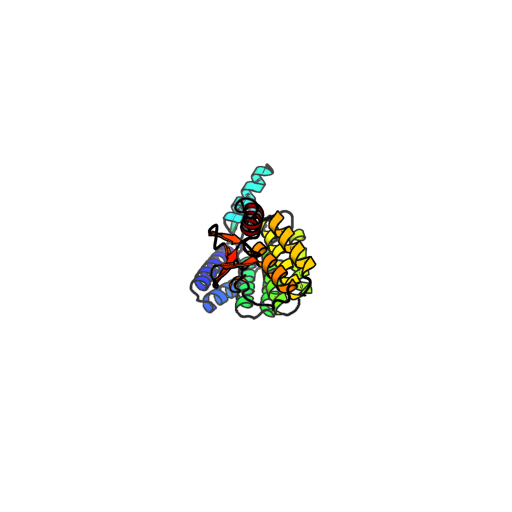0 217 GLU A N 1
ATOM 1711 C CA . GLU A 1 217 ? 21.413 1.862 -7.800 1.00 61.50 217 GLU A CA 1
ATOM 1712 C C . GLU A 1 217 ? 22.820 1.267 -7.667 1.00 61.50 217 GLU A C 1
ATOM 1714 O O . GLU A 1 217 ? 23.808 2.002 -7.642 1.00 61.50 217 GLU A O 1
ATOM 1719 N N . SER A 1 218 ? 22.917 -0.065 -7.641 1.00 52.16 218 SER A N 1
ATOM 1720 C CA . SER A 1 218 ? 24.191 -0.790 -7.683 1.00 52.16 218 SER A CA 1
ATOM 1721 C C . SER A 1 218 ? 24.838 -0.843 -9.071 1.00 52.16 218 SER A C 1
ATOM 1723 O O . SER A 1 218 ? 26.029 -1.153 -9.188 1.00 52.16 218 SER A O 1
ATOM 1725 N N . VAL A 1 219 ? 24.078 -0.546 -10.133 1.00 55.06 219 VAL A N 1
ATOM 1726 C CA . VAL A 1 219 ? 24.647 -0.403 -11.470 1.00 55.06 219 VAL A CA 1
ATOM 1727 C C . VAL A 1 219 ? 25.435 0.889 -11.451 1.00 55.06 219 VAL A C 1
ATOM 1729 O O . VAL A 1 219 ? 24.857 1.969 -11.351 1.00 55.06 219 VAL A O 1
ATOM 1732 N N . GLU A 1 220 ? 26.763 0.783 -11.544 1.00 49.47 220 GLU A N 1
ATOM 1733 C CA . GLU A 1 220 ? 27.610 1.936 -11.814 1.00 49.47 220 GLU A CA 1
ATOM 1734 C C . GLU A 1 220 ? 27.067 2.607 -13.076 1.00 49.47 220 GLU A C 1
ATOM 1736 O O . GLU A 1 220 ? 27.351 2.193 -14.203 1.00 49.47 220 GLU A O 1
ATOM 1741 N N . THR A 1 221 ? 26.259 3.656 -12.896 1.00 44.09 221 THR A N 1
ATOM 1742 C CA . THR A 1 221 ? 26.051 4.635 -13.941 1.00 44.09 221 THR A CA 1
ATOM 1743 C C . THR A 1 221 ? 27.430 5.222 -14.108 1.00 44.09 221 THR A C 1
ATOM 1745 O O . THR A 1 221 ? 27.846 6.082 -13.325 1.00 44.09 221 THR A O 1
ATOM 1748 N N . THR A 1 222 ? 28.187 4.706 -15.071 1.00 41.12 222 THR A N 1
ATOM 1749 C CA . THR A 1 222 ? 29.310 5.449 -15.589 1.00 41.12 222 THR A CA 1
ATOM 1750 C C . THR A 1 222 ? 28.679 6.752 -16.054 1.00 41.12 222 THR A C 1
ATOM 1752 O O . THR A 1 222 ? 28.033 6.847 -17.098 1.00 41.12 222 THR A O 1
ATOM 1755 N N . GLY A 1 223 ? 28.807 7.786 -15.214 1.00 46.28 223 GLY A N 1
ATOM 1756 C CA . GLY A 1 223 ? 28.776 9.146 -15.712 1.00 46.28 223 GLY A CA 1
ATOM 1757 C C . GLY A 1 223 ? 29.691 9.177 -16.936 1.00 46.28 223 GLY A C 1
ATOM 1758 O O . GLY A 1 223 ? 30.600 8.340 -17.021 1.00 46.28 223 GLY A O 1
ATOM 1759 N N . PRO A 1 224 ? 29.443 10.066 -17.911 1.00 45.44 224 PRO A N 1
ATOM 1760 C CA . PRO A 1 224 ? 30.269 10.104 -19.114 1.00 45.44 224 PRO A CA 1
ATOM 1761 C C . PRO A 1 224 ? 31.737 10.011 -18.690 1.00 45.44 224 PRO A C 1
ATOM 1763 O O . PRO A 1 224 ? 32.110 10.715 -17.758 1.00 45.44 224 PRO A O 1
ATOM 1766 N N . ASP A 1 225 ? 32.510 9.074 -19.255 1.00 48.94 225 ASP A N 1
ATOM 1767 C CA . ASP A 1 225 ? 33.898 8.814 -18.847 1.00 48.94 225 ASP A CA 1
ATOM 1768 C C . ASP A 1 225 ? 34.706 10.106 -19.023 1.00 48.94 225 ASP A C 1
ATOM 1770 O O . ASP A 1 225 ? 35.158 10.468 -20.115 1.00 48.94 225 ASP A O 1
ATOM 1774 N N . LEU A 1 226 ? 34.745 10.894 -17.951 1.00 53.88 226 LEU A N 1
ATOM 1775 C CA . LEU A 1 226 ? 35.231 12.256 -17.956 1.00 53.88 226 LEU A CA 1
ATOM 1776 C C . LEU A 1 226 ? 36.750 12.168 -17.890 1.00 53.88 226 LEU A C 1
ATOM 1778 O O . LEU A 1 226 ? 37.357 12.031 -16.831 1.00 53.88 226 LEU A O 1
ATOM 1782 N N . SER A 1 227 ? 37.382 12.257 -19.054 1.00 73.25 227 SER A N 1
ATOM 1783 C CA . SER A 1 227 ? 38.833 12.335 -19.150 1.00 73.25 227 SER A CA 1
ATOM 1784 C C . SER A 1 227 ? 39.315 13.718 -18.705 1.00 73.25 227 SER A C 1
ATOM 1786 O O . SER A 1 227 ? 38.794 14.744 -19.149 1.00 73.25 227 SER A O 1
ATOM 1788 N N . SER A 1 228 ? 40.366 13.776 -17.883 1.00 83.38 228 SER A N 1
ATOM 1789 C CA . SER A 1 228 ? 40.991 15.052 -17.513 1.00 83.38 228 SER A CA 1
ATOM 1790 C C . SER A 1 228 ? 41.947 15.541 -18.605 1.00 83.38 228 SER A C 1
ATOM 1792 O O . SER A 1 228 ? 42.737 14.790 -19.178 1.00 83.38 228 SER A O 1
ATOM 1794 N N . CYS A 1 229 ? 41.884 16.832 -18.934 1.00 81.75 229 CYS A N 1
ATOM 1795 C CA . CYS A 1 229 ? 42.732 17.433 -19.963 1.00 81.75 229 CYS A CA 1
ATOM 1796 C C . CYS A 1 229 ? 44.174 17.595 -19.492 1.00 81.75 229 CYS A C 1
ATOM 1798 O O . CYS A 1 229 ? 44.438 18.400 -18.602 1.00 81.75 229 CYS A O 1
ATOM 1800 N N . ALA A 1 230 ? 45.124 16.976 -20.201 1.00 82.62 230 ALA A N 1
ATOM 1801 C CA . ALA A 1 230 ? 46.553 17.056 -19.880 1.00 82.62 230 ALA A CA 1
ATOM 1802 C C . ALA A 1 230 ? 47.136 18.489 -19.880 1.00 82.62 230 ALA A C 1
ATOM 1804 O O . ALA A 1 230 ? 48.221 18.711 -19.354 1.00 82.62 230 ALA A O 1
ATOM 1805 N N . ILE A 1 231 ? 46.436 19.472 -20.467 1.00 81.81 231 ILE A N 1
ATOM 1806 C CA . ILE A 1 231 ? 46.881 20.877 -20.518 1.00 81.81 231 ILE A CA 1
ATOM 1807 C C . ILE A 1 231 ? 46.231 21.742 -19.438 1.00 81.81 231 ILE A C 1
ATOM 1809 O O . ILE A 1 231 ? 46.899 22.587 -18.849 1.00 81.81 231 ILE A O 1
ATOM 1813 N N . CYS A 1 232 ? 44.916 21.625 -19.236 1.00 85.19 232 CYS A N 1
ATOM 1814 C CA . CYS A 1 232 ? 44.180 22.545 -18.360 1.00 85.19 232 CYS A CA 1
ATOM 1815 C C . CYS A 1 232 ? 43.582 21.889 -17.116 1.00 85.19 232 CYS A C 1
ATOM 1817 O O . CYS A 1 232 ? 42.960 22.599 -16.331 1.00 85.19 232 CYS A O 1
ATOM 1819 N N . GLY A 1 233 ? 43.726 20.571 -16.968 1.00 82.69 233 GLY A N 1
ATOM 1820 C CA . GLY A 1 233 ? 43.214 19.789 -15.843 1.00 82.69 233 GLY A CA 1
ATOM 1821 C C . GLY A 1 233 ? 41.691 19.733 -15.737 1.00 82.69 233 GLY A C 1
ATOM 1822 O O . GLY A 1 233 ? 41.181 19.218 -14.754 1.00 82.69 233 GLY A O 1
ATOM 1823 N N . LYS A 1 234 ? 40.952 20.291 -16.707 1.00 83.44 234 LYS A N 1
ATOM 1824 C CA . LYS A 1 234 ? 39.487 20.252 -16.711 1.00 83.44 234 LYS A CA 1
ATOM 1825 C C . LYS A 1 234 ? 38.985 18.977 -17.360 1.00 83.44 234 LYS A C 1
ATOM 1827 O O . LYS A 1 234 ? 39.482 18.612 -18.430 1.00 83.44 234 LYS A O 1
ATOM 1832 N N . ASP A 1 235 ? 37.959 18.414 -16.751 1.00 84.38 235 ASP A N 1
ATOM 1833 C CA . ASP A 1 235 ? 37.256 17.236 -17.233 1.00 84.38 235 ASP A CA 1
ATOM 1834 C C . ASP A 1 235 ? 36.454 17.545 -18.500 1.00 84.38 235 ASP A C 1
ATOM 1836 O O . ASP A 1 235 ? 35.971 18.669 -18.705 1.00 84.38 235 ASP A O 1
ATOM 1840 N N . TYR A 1 236 ? 36.370 16.565 -19.397 1.00 77.88 236 TYR A N 1
ATOM 1841 C CA . TYR A 1 236 ? 35.623 16.664 -20.646 1.00 77.88 236 TYR A CA 1
ATOM 1842 C C . TYR A 1 236 ? 35.130 15.291 -21.113 1.00 77.88 236 TYR A C 1
ATOM 1844 O O . TYR A 1 236 ? 35.770 14.276 -20.868 1.00 77.88 236 TYR A O 1
ATOM 1852 N N . GLU A 1 237 ? 34.035 15.285 -21.873 1.00 71.75 237 GLU A N 1
ATOM 1853 C CA . GLU A 1 237 ? 33.440 14.052 -22.416 1.00 71.75 237 GLU A CA 1
ATOM 1854 C C . GLU A 1 237 ? 34.075 13.616 -23.750 1.00 71.75 237 GLU A C 1
ATOM 1856 O O . GLU A 1 237 ? 34.153 12.435 -24.060 1.00 71.75 237 GLU A O 1
ATOM 1861 N N . GLN A 1 238 ? 34.542 14.567 -24.573 1.00 73.38 238 GLN A N 1
ATOM 1862 C CA . GLN A 1 238 ? 35.220 14.287 -25.849 1.00 73.38 238 GLN A CA 1
ATOM 1863 C C . GLN A 1 238 ? 36.502 15.110 -26.025 1.00 73.38 238 GLN A C 1
ATOM 1865 O O . GLN A 1 238 ? 36.481 16.349 -26.018 1.00 73.38 238 GLN A O 1
ATOM 1870 N N . GLY A 1 239 ? 37.616 14.410 -26.235 1.00 79.81 239 GLY A N 1
ATOM 1871 C CA . GLY A 1 239 ? 38.945 14.989 -26.420 1.00 79.81 239 GLY A CA 1
ATOM 1872 C C . GLY A 1 239 ? 39.584 14.588 -27.734 1.00 79.81 239 GLY A C 1
ATOM 1873 O O . GLY A 1 239 ? 39.025 13.829 -28.521 1.00 79.81 239 GLY A O 1
ATOM 1874 N N . VAL A 1 240 ? 40.774 15.122 -27.964 1.00 77.69 240 VAL A N 1
ATOM 1875 C CA . VAL A 1 240 ? 41.610 14.790 -29.114 1.00 77.69 240 VAL A CA 1
ATOM 1876 C C . VAL A 1 240 ? 42.947 14.290 -28.593 1.00 77.69 240 VAL A C 1
ATOM 1878 O O . VAL A 1 240 ? 43.513 14.863 -27.657 1.00 77.69 240 VAL A O 1
ATOM 1881 N N . MET A 1 241 ? 43.430 13.196 -29.178 1.00 80.19 241 MET A N 1
ATOM 1882 C CA . MET A 1 241 ? 44.746 12.651 -28.878 1.00 80.19 241 MET A CA 1
ATOM 1883 C C . MET A 1 241 ? 45.793 13.398 -29.700 1.00 80.19 241 MET A C 1
ATOM 1885 O O . MET A 1 241 ? 45.674 13.524 -30.916 1.00 80.19 241 MET A O 1
ATOM 1889 N N . ILE A 1 242 ? 46.822 13.890 -29.027 1.00 78.44 242 ILE A N 1
ATOM 1890 C CA . ILE A 1 242 ? 47.982 14.532 -29.637 1.00 78.44 242 ILE A CA 1
ATOM 1891 C C . ILE A 1 242 ? 49.247 13.772 -29.246 1.00 78.44 242 ILE A C 1
ATOM 1893 O O . ILE A 1 242 ? 49.263 13.047 -28.253 1.00 78.44 242 ILE A O 1
ATOM 1897 N N . THR A 1 243 ? 50.329 13.961 -29.995 1.00 72.12 243 THR A N 1
ATOM 1898 C CA . THR A 1 243 ? 51.644 13.406 -29.652 1.00 72.12 243 THR A CA 1
ATOM 1899 C C . THR A 1 243 ? 52.615 14.543 -29.374 1.00 72.12 243 THR A C 1
ATOM 1901 O O . THR A 1 243 ? 52.789 15.428 -30.209 1.00 72.12 243 THR A O 1
ATOM 1904 N N . VAL A 1 244 ? 53.258 14.519 -28.208 1.00 69.25 244 VAL A N 1
ATOM 1905 C CA . VAL A 1 244 ? 54.288 15.486 -27.807 1.00 69.25 244 VAL A CA 1
ATOM 1906 C C . VAL A 1 244 ? 55.542 14.700 -27.451 1.00 69.25 244 VAL A C 1
ATOM 1908 O O . VAL A 1 244 ? 55.485 13.815 -26.604 1.00 69.25 244 VAL A O 1
ATOM 1911 N N . GLU A 1 245 ? 56.656 14.970 -28.139 1.00 75.56 245 GLU A N 1
ATOM 1912 C CA . GLU A 1 245 ? 57.942 14.276 -27.922 1.00 75.56 245 GLU A CA 1
ATOM 1913 C C . GLU A 1 245 ? 57.826 12.736 -27.955 1.00 75.56 245 GLU A C 1
ATOM 1915 O O . GLU A 1 245 ? 58.425 12.015 -27.161 1.00 75.56 245 GLU A O 1
ATOM 1920 N N . GLY A 1 246 ? 56.997 12.218 -28.868 1.00 70.94 246 GLY A N 1
ATOM 1921 C CA . GLY A 1 246 ? 56.759 10.779 -29.017 1.00 70.94 246 GLY A CA 1
ATOM 1922 C C . GLY A 1 246 ? 55.825 10.162 -27.968 1.00 70.94 246 GLY A C 1
ATOM 1923 O O . GLY A 1 246 ? 55.590 8.958 -28.018 1.00 70.94 246 GLY A O 1
ATOM 1924 N N . ARG A 1 247 ? 55.258 10.953 -27.046 1.00 59.91 247 ARG A N 1
ATOM 1925 C CA . ARG A 1 247 ? 54.290 10.485 -26.041 1.00 59.91 247 ARG A CA 1
ATOM 1926 C C . ARG A 1 247 ? 52.861 10.911 -26.403 1.00 59.91 247 ARG A C 1
ATOM 1928 O O . ARG A 1 247 ? 52.643 12.095 -26.676 1.00 59.91 247 ARG A O 1
ATOM 1935 N N . PRO A 1 248 ? 51.882 9.988 -26.414 1.00 67.25 248 PRO A N 1
ATOM 1936 C CA . PRO A 1 248 ? 50.482 10.332 -26.639 1.00 67.25 248 PRO A CA 1
ATOM 1937 C C . PRO A 1 248 ? 49.874 11.004 -25.396 1.00 67.25 248 PRO A C 1
ATOM 1939 O O . PRO A 1 248 ? 50.083 10.550 -24.274 1.00 67.25 248 PRO A O 1
ATOM 1942 N N . LEU A 1 249 ? 49.112 12.080 -25.601 1.00 77.75 249 LEU A N 1
ATOM 1943 C CA . LEU A 1 249 ? 48.375 12.821 -24.571 1.00 77.75 249 LEU A CA 1
ATOM 1944 C C . LEU A 1 249 ? 46.959 13.134 -25.063 1.00 77.75 249 LEU A C 1
ATOM 1946 O O . LEU A 1 249 ? 46.765 13.415 -26.245 1.00 77.75 249 LEU A O 1
ATOM 1950 N N . THR A 1 250 ? 45.976 13.153 -24.164 1.00 82.81 250 THR A N 1
ATOM 1951 C CA . THR A 1 250 ? 44.587 13.515 -24.485 1.00 82.81 250 THR A CA 1
ATOM 1952 C C . THR A 1 250 ? 44.239 14.899 -23.932 1.00 82.81 250 THR A C 1
ATOM 1954 O O . THR A 1 250 ? 44.550 15.253 -22.790 1.00 82.81 250 THR A O 1
ATOM 1957 N N . ILE A 1 251 ? 43.625 15.739 -24.769 1.00 82.38 251 ILE A N 1
ATOM 1958 C CA . ILE A 1 251 ? 43.293 17.128 -24.427 1.00 82.38 251 ILE A CA 1
ATOM 1959 C C . ILE A 1 251 ? 41.870 17.484 -24.860 1.00 82.38 251 ILE A C 1
ATOM 1961 O O . ILE A 1 251 ? 41.360 16.974 -25.854 1.00 82.38 251 ILE A O 1
ATOM 1965 N N . CYS A 1 252 ? 41.225 18.417 -24.158 1.00 88.12 252 CYS A N 1
ATOM 1966 C CA . CYS A 1 252 ? 39.884 18.870 -24.529 1.00 88.12 252 CYS A CA 1
ATOM 1967 C C . CYS A 1 252 ? 39.894 19.711 -25.824 1.00 88.12 252 CYS A C 1
ATOM 1969 O O . CYS A 1 252 ? 40.842 20.462 -26.091 1.00 88.12 252 CYS A O 1
ATOM 1971 N N . LYS A 1 253 ? 38.782 19.704 -26.580 1.00 84.69 253 LYS A N 1
ATOM 1972 C CA . LYS A 1 253 ? 38.604 20.488 -27.830 1.00 84.69 253 LYS A CA 1
ATOM 1973 C C . LYS A 1 253 ? 38.852 21.998 -27.680 1.00 84.69 253 LYS A C 1
ATOM 1975 O O . LYS A 1 253 ? 39.076 22.713 -28.658 1.00 84.69 253 LYS A O 1
ATOM 1980 N N . ARG A 1 254 ? 38.772 22.540 -26.458 1.00 85.75 254 ARG A N 1
ATOM 1981 C CA . ARG A 1 254 ? 39.092 23.952 -26.179 1.00 85.75 254 ARG A CA 1
ATOM 1982 C C . ARG A 1 254 ? 40.601 24.201 -26.185 1.00 85.75 254 ARG A C 1
ATOM 1984 O O . ARG A 1 254 ? 41.037 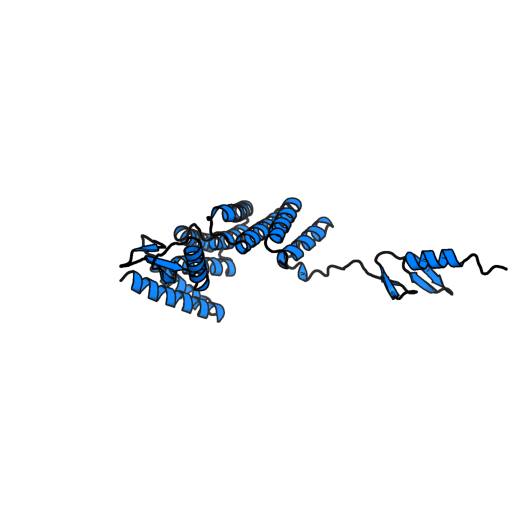25.231 -26.699 1.00 85.75 254 ARG A O 1
ATOM 1991 N N . CYS A 1 255 ? 41.383 23.289 -25.610 1.00 83.06 255 CYS A N 1
ATOM 1992 C CA . CYS A 1 255 ? 42.842 23.360 -25.615 1.00 83.06 255 CYS A CA 1
ATOM 1993 C C . CYS A 1 255 ? 43.397 23.077 -27.012 1.00 83.06 255 CYS A C 1
ATOM 1995 O O . CYS A 1 255 ? 44.247 23.828 -27.479 1.00 83.06 255 CYS A O 1
ATOM 1997 N N . GLU A 1 256 ? 42.831 22.108 -27.730 1.00 85.69 256 GLU A N 1
ATOM 1998 C CA . GLU A 1 256 ? 43.150 21.844 -29.139 1.00 85.69 256 GLU A CA 1
ATOM 1999 C C . GLU A 1 256 ? 42.970 23.102 -30.016 1.00 85.69 256 GLU A C 1
ATOM 2001 O O . GLU A 1 256 ? 43.890 23.530 -30.716 1.00 85.69 256 GLU A O 1
ATOM 2006 N N . ARG A 1 257 ? 41.820 23.786 -29.907 1.00 81.94 257 ARG A N 1
ATOM 2007 C CA . ARG A 1 257 ? 41.561 25.052 -30.620 1.00 81.94 257 ARG A CA 1
ATOM 2008 C C . ARG A 1 257 ? 42.510 26.193 -30.234 1.00 81.94 257 ARG A C 1
ATOM 2010 O O . ARG A 1 257 ? 42.680 27.138 -31.000 1.00 81.94 257 ARG A O 1
ATOM 2017 N N . ARG A 1 258 ? 43.112 26.150 -29.042 1.00 80.25 258 ARG A N 1
ATOM 2018 C CA . ARG A 1 258 ? 44.133 27.124 -28.615 1.00 80.25 258 ARG A CA 1
ATOM 2019 C C . ARG A 1 258 ? 45.510 26.789 -29.178 1.00 80.25 258 ARG A C 1
ATOM 2021 O O . ARG A 1 258 ? 46.235 27.716 -29.533 1.00 80.25 258 ARG A O 1
ATOM 2028 N N . LEU A 1 259 ? 45.849 25.505 -29.282 1.00 71.12 259 LEU A N 1
ATOM 2029 C CA . LEU A 1 259 ? 47.094 25.046 -29.899 1.00 71.12 259 LEU A CA 1
ATOM 2030 C C . LEU A 1 259 ? 47.122 25.394 -31.389 1.00 71.12 259 LEU A C 1
ATOM 2032 O O . LEU A 1 259 ? 48.080 26.003 -31.852 1.00 71.12 259 LEU A O 1
ATOM 2036 N N . THR A 1 260 ? 46.030 25.130 -32.108 1.00 61.16 260 THR A N 1
ATOM 2037 C CA . THR A 1 260 ? 45.903 25.463 -33.539 1.00 61.16 260 THR A CA 1
ATOM 2038 C C . THR A 1 260 ? 45.955 26.971 -33.812 1.00 61.16 260 THR A C 1
ATOM 2040 O O . THR A 1 260 ? 46.498 27.394 -34.829 1.00 61.16 260 THR A O 1
ATOM 2043 N N . LYS A 1 261 ? 45.476 27.812 -32.882 1.00 56.25 261 LYS A N 1
ATOM 2044 C CA . LYS A 1 261 ? 45.551 29.282 -32.999 1.00 56.25 261 LYS A CA 1
ATOM 2045 C C . LYS A 1 261 ? 46.919 29.888 -32.658 1.00 56.25 261 LYS A C 1
ATOM 2047 O O . LYS A 1 261 ? 47.196 30.996 -33.106 1.00 56.25 261 LYS A O 1
ATOM 2052 N N . LYS A 1 262 ? 47.776 29.207 -31.885 1.00 50.34 262 LYS A N 1
ATOM 2053 C CA . LYS A 1 262 ? 49.120 29.706 -31.513 1.00 50.34 262 LYS A CA 1
ATOM 2054 C C . LYS A 1 262 ? 50.246 29.280 -32.471 1.00 50.34 262 LYS A C 1
ATOM 2056 O O . LYS A 1 262 ? 51.379 29.707 -32.283 1.00 50.34 262 LYS A O 1
ATOM 2061 N N . TRP A 1 263 ? 49.946 28.514 -33.520 1.00 41.81 263 TRP A N 1
ATOM 2062 C CA . TRP A 1 263 ? 50.940 27.977 -34.464 1.00 41.81 263 TRP A CA 1
ATOM 2063 C C . TRP A 1 263 ? 51.336 28.903 -35.634 1.00 41.81 263 TRP A C 1
ATOM 2065 O O . TRP A 1 263 ? 52.137 28.508 -36.471 1.00 41.81 263 TRP A O 1
ATOM 2075 N N . TRP A 1 264 ? 50.850 30.151 -35.683 1.00 38.53 264 TRP A N 1
ATOM 2076 C CA . TRP A 1 264 ? 51.176 31.109 -36.759 1.00 38.53 264 TRP A CA 1
ATOM 2077 C C . TRP A 1 264 ? 52.179 32.220 -36.384 1.00 38.53 264 TRP A C 1
ATOM 2079 O O . TRP A 1 264 ? 52.446 33.083 -37.214 1.00 38.53 264 TRP A O 1
ATOM 2089 N N . GLN A 1 265 ? 52.748 32.240 -35.169 1.00 42.72 265 GLN A N 1
ATOM 2090 C CA . GLN A 1 265 ? 53.605 33.359 -34.714 1.00 42.72 265 GLN A CA 1
ATOM 2091 C C . GLN A 1 265 ? 55.058 33.006 -34.346 1.00 42.72 265 GLN A C 1
ATOM 2093 O O . GLN A 1 265 ? 55.757 33.857 -33.813 1.00 42.72 265 GLN A O 1
ATOM 2098 N N . PHE A 1 266 ? 55.548 31.805 -34.667 1.00 35.62 266 PHE A N 1
ATOM 2099 C CA . PHE A 1 266 ? 56.945 31.413 -34.386 1.00 35.62 266 PHE A CA 1
ATOM 2100 C C . PHE A 1 266 ? 57.777 31.048 -35.631 1.00 35.62 266 PHE A C 1
ATOM 2102 O O . PHE A 1 266 ? 58.807 30.397 -35.509 1.00 35.62 266 PHE A O 1
ATOM 2109 N N . TRP A 1 267 ? 57.371 31.505 -36.822 1.00 35.88 267 TRP A N 1
ATOM 2110 C CA . TRP A 1 267 ? 58.217 31.503 -38.027 1.00 35.88 267 TRP A CA 1
ATOM 2111 C C . TRP A 1 267 ? 58.407 32.932 -38.557 1.00 35.88 267 TRP A C 1
ATOM 2113 O O . TRP A 1 267 ? 57.800 33.342 -39.548 1.00 35.88 267 TRP A O 1
ATOM 2123 N N . LYS A 1 268 ? 59.248 33.691 -37.852 1.00 36.50 268 LYS A N 1
ATOM 2124 C CA . LYS A 1 268 ? 60.173 34.686 -38.402 1.00 36.50 268 LYS A CA 1
ATOM 2125 C C . LYS A 1 268 ? 61.391 34.763 -37.494 1.00 36.50 268 LYS A C 1
ATOM 2127 O O . LYS A 1 268 ? 61.175 34.797 -36.264 1.00 36.50 268 LYS A O 1
#

Solvent-accessible surface area (backbone atoms only — not comparable to full-atom values): 14720 Å² total; per-residue (Å²): 106,76,73,55,52,43,54,52,32,28,52,35,43,53,54,16,52,54,27,43,77,71,68,37,51,71,62,14,51,51,37,28,52,57,37,50,73,64,52,60,96,76,79,72,61,62,43,87,45,95,86,40,32,37,40,51,29,90,41,72,66,57,48,52,51,53,53,51,52,33,56,76,70,71,53,92,72,50,72,41,85,41,62,39,32,48,44,50,26,22,41,53,51,14,53,50,23,45,77,70,67,38,29,71,60,13,40,54,30,20,52,54,17,30,72,68,39,71,55,51,54,68,40,36,56,57,36,20,55,26,27,45,78,71,68,37,46,70,60,18,42,53,34,36,61,44,48,78,68,34,47,98,79,66,46,58,67,55,54,21,49,29,28,37,53,38,15,55,51,25,49,80,68,68,38,51,71,63,13,48,52,25,27,52,58,13,36,78,61,40,76,80,44,61,67,48,58,49,50,50,53,47,52,55,40,45,75,74,71,44,80,91,66,96,60,61,86,76,48,78,74,74,60,73,74,59,47,59,13,79,83,78,67,49,68,36,77,66,64,44,80,45,73,58,97,88,41,81,46,48,30,33,63,69,58,52,58,50,54,69,68,62,70,82,77,83,87,126

Secondary structure (DSSP, 8-state):
-HHHHHHHHHHHHHHHHHHHHTT-HHHHHHHHHHHHHT--SS--SEEEETTEEEEEESSHHHHHHHHHHHHHTT----EEEEE-HHHHHHHHHHHHHHHTT-HHHHHHHHHHHHHH-TT-THHHHHHHHHHHHTT-HHHHHHHHHGGGGS-TT--HHHHHHHHHHHHHHHHHTT-HHHHHHHHHHHHTT-TT-HHHHHHHHHHHHHHTTPPP-S-STTS----S--EEPTTT--EESSEEEEEETTEEEEEEHHHHHHHHHHTTSS--

Mean predicted aligned error: 11.55 Å